Protein AF-A0A0P4W194-F1 (afdb_monomer)

Nearest PDB structures (foldseek):
  5guh-assembly1_A  TM=8.564E-01  e=6.764E-17  Bombyx mori
  7yfx-assembly1_A  TM=9.425E-01  e=1.367E-14  Homo sapiens
  9ij3-assembly1_A  TM=7.392E-01  e=1.116E-15  Mus musculus
  6kr6-assembly1_A  TM=6.835E-01  e=3.507E-12  Drosophila melanogaster
  2ffl-assembly2_B  TM=8.057E-01  e=1.415E-05  Giardia duodenalis

Secondary structure (DSSP, 8-state):
--------EEEEEHHHHHHHHHHH-GGGHHHHHHHHHTT-EEEETTT--EEE--EEEEEEETT-EEEETTEEEEHHHHHHHHH----S-TTSEEEEEPPPHHHHHTT--S-EEE-GGGEEEES--HHHHT-HHHHHHHHHHH---HHHHHHHHHHHHHHHHT-HHHHHHHHHTT----SSPPP----PPPPEEEEETTEEEEE-SSSS--HHHH----

Organism: Scylla olivacea (NCBI:txid85551)

Foldseek 3Di:
DDFDDDKFWDPDFLVNVLVVLCVVPVPCSQVSSCVFQQQFWKAFQQPRDIFHFHHWALVDWQQDWDDDPNDIDGNQVVCCVPRVDHDDDRNGIWTKGDDDPVRVVVVDDDIDTHGRRRITTIDQGPVCVVDPVSVVVVCVVPDDDPVSRVVVVLVVLVVCVVDPVNVVVQVVVVHDDDSDDDDDDDDQDAWDWDDDDPDIDTGRCPVVDCVVVVPDDD

Radius of gyration: 26.26 Å; Cα contacts (8 Å, |Δi|>4): 241; chains: 1; bounding box: 69×46×62 Å

InterPro domains:
  IPR003100 PAZ domain [PF02170] (18-144)
  IPR003100 PAZ domain [PS50821] (13-123)
  IPR003100 PAZ domain [SM00949] (12-147)
  IPR012337 Ribonuclease H-like superfamily [SSF53098] (142-215)
  IPR036085 PAZ domain superfamily [SSF101690] (2-163)

Solvent-accessible surface area (backbone atoms only — not comparable to full-atom values): 13308 Å² total; per-residue (Å²): 140,87,78,95,79,88,83,54,70,44,90,55,26,44,37,58,50,49,53,52,42,37,72,76,33,68,92,46,34,68,64,56,46,49,71,66,46,40,73,35,46,28,32,29,75,91,78,69,50,72,46,51,27,67,43,70,40,77,90,43,35,36,75,42,70,47,84,50,98,93,43,76,41,34,50,53,57,48,39,35,72,79,66,71,43,86,79,88,65,55,79,47,45,27,35,31,26,67,67,49,75,70,40,43,74,71,67,52,76,69,76,44,76,42,56,30,73,53,22,23,40,44,54,84,48,72,72,49,65,70,32,64,66,60,46,48,56,51,42,68,77,65,63,68,52,71,67,57,46,51,52,52,52,50,51,50,50,53,53,49,69,70,32,65,70,53,47,54,52,32,53,74,70,75,47,80,84,75,92,64,81,88,83,76,94,80,82,85,76,80,55,50,77,49,74,56,96,94,46,72,50,77,43,63,68,83,82,78,71,60,65,75,81,63,67,68,80,134

Structure (mmCIF, N/CA/C/O backbone):
data_AF-A0A0P4W194-F1
#
_entry.id   AF-A0A0P4W194-F1
#
loop_
_atom_site.group_PDB
_atom_site.id
_atom_site.type_symbol
_atom_site.label_atom_id
_atom_site.label_alt_id
_atom_site.label_comp_id
_atom_site.label_asym_id
_atom_site.label_entity_id
_atom_site.label_seq_id
_atom_site.pdbx_PDB_ins_code
_atom_site.Cartn_x
_atom_site.Cartn_y
_atom_site.Cartn_z
_atom_site.occupancy
_atom_site.B_iso_or_equiv
_atom_site.auth_seq_id
_atom_site.auth_comp_id
_atom_site.auth_asym_id
_atom_site.auth_atom_id
_atom_site.pdbx_PDB_model_num
ATOM 1 N N . MET A 1 1 ? -3.902 -8.038 -21.286 1.00 59.91 1 MET A N 1
ATOM 2 C CA . MET A 1 1 ? -2.438 -8.073 -21.094 1.00 59.91 1 MET A CA 1
ATOM 3 C C . MET A 1 1 ? -2.173 -8.278 -19.614 1.00 59.91 1 MET A C 1
ATOM 5 O O . MET A 1 1 ? -2.653 -7.485 -18.815 1.00 59.91 1 MET A O 1
ATOM 9 N N . THR A 1 2 ? -1.524 -9.380 -19.254 1.00 80.94 2 THR A N 1
ATOM 10 C CA . THR A 1 2 ? -1.144 -9.715 -17.875 1.00 80.94 2 THR A CA 1
ATOM 11 C C . THR A 1 2 ? 0.335 -9.424 -17.682 1.00 80.94 2 THR A C 1
ATOM 13 O O . THR A 1 2 ? 1.119 -9.682 -18.591 1.00 80.94 2 THR A O 1
ATOM 16 N N . ASP A 1 3 ? 0.709 -8.914 -16.514 1.00 85.06 3 ASP A N 1
ATOM 17 C CA . ASP A 1 3 ? 2.099 -8.614 -16.180 1.00 85.06 3 ASP A CA 1
ATOM 18 C C . ASP A 1 3 ? 2.374 -8.937 -14.707 1.00 85.06 3 ASP A C 1
ATOM 20 O O . ASP A 1 3 ? 1.450 -8.998 -13.887 1.00 85.06 3 ASP A O 1
ATOM 24 N N . VAL A 1 4 ? 3.642 -9.163 -14.375 1.00 86.19 4 VAL A N 1
ATOM 25 C CA . VAL A 1 4 ? 4.073 -9.460 -13.010 1.00 86.19 4 VAL A CA 1
ATOM 26 C C . VAL A 1 4 ? 4.185 -8.157 -12.227 1.00 86.19 4 VAL A C 1
ATOM 28 O O . VAL A 1 4 ? 4.956 -7.266 -12.572 1.00 86.19 4 VAL A O 1
ATOM 31 N N . ILE A 1 5 ? 3.412 -8.047 -11.146 1.00 86.44 5 ILE A N 1
ATOM 32 C CA . ILE A 1 5 ? 3.355 -6.843 -10.313 1.00 86.44 5 ILE A CA 1
ATOM 33 C C . ILE A 1 5 ? 3.698 -7.208 -8.873 1.00 86.44 5 ILE A C 1
ATOM 35 O O . ILE A 1 5 ? 3.120 -8.127 -8.293 1.00 86.44 5 ILE A O 1
ATOM 39 N N . HIS A 1 6 ? 4.583 -6.420 -8.267 1.00 84.69 6 HIS A N 1
ATOM 40 C CA . HIS A 1 6 ? 4.937 -6.534 -6.856 1.00 84.69 6 HIS A CA 1
ATOM 41 C C . HIS A 1 6 ? 4.224 -5.452 -6.039 1.00 84.69 6 HIS A C 1
ATOM 43 O O . HIS A 1 6 ? 4.219 -4.275 -6.403 1.00 84.69 6 HIS A O 1
ATOM 49 N N . LYS A 1 7 ? 3.622 -5.843 -4.912 1.00 82.75 7 LYS A N 1
ATOM 50 C CA . LYS A 1 7 ? 3.062 -4.915 -3.922 1.00 82.75 7 LYS A CA 1
ATOM 51 C C . LYS A 1 7 ? 3.875 -4.998 -2.641 1.00 82.75 7 LYS A C 1
ATOM 53 O O . LYS A 1 7 ? 4.018 -6.073 -2.071 1.00 82.75 7 LYS A O 1
ATOM 58 N N . PHE A 1 8 ? 4.362 -3.851 -2.179 1.00 83.69 8 PHE A N 1
ATOM 59 C CA . PHE A 1 8 ? 5.152 -3.762 -0.957 1.00 83.69 8 PHE A CA 1
ATOM 60 C C . PHE A 1 8 ? 4.280 -3.372 0.229 1.00 83.69 8 PHE A C 1
ATOM 62 O O . PHE A 1 8 ? 3.514 -2.404 0.168 1.00 83.69 8 PHE A O 1
ATOM 69 N N . LEU A 1 9 ? 4.445 -4.110 1.318 1.00 85.00 9 LEU A N 1
ATOM 70 C CA . LEU A 1 9 ? 3.827 -3.844 2.607 1.00 85.00 9 LEU A CA 1
ATOM 71 C C . LEU A 1 9 ? 4.937 -3.611 3.620 1.00 85.00 9 LEU A C 1
ATOM 73 O O . LEU A 1 9 ? 5.926 -4.343 3.635 1.00 85.00 9 LEU A O 1
ATOM 77 N N . ARG A 1 10 ? 4.780 -2.592 4.461 1.00 85.50 10 ARG A N 1
ATOM 78 C CA . ARG A 1 10 ? 5.678 -2.387 5.595 1.00 85.50 10 ARG A CA 1
ATOM 79 C C . ARG A 1 10 ? 5.194 -3.245 6.755 1.00 85.50 10 ARG A C 1
ATOM 81 O O . ARG A 1 10 ? 3.991 -3.398 6.953 1.00 85.50 10 ARG A O 1
ATOM 88 N N . LEU A 1 11 ? 6.137 -3.802 7.509 1.00 84.44 11 LEU A N 1
ATOM 89 C CA . LEU A 1 11 ? 5.822 -4.556 8.725 1.00 84.44 11 LEU A CA 1
ATOM 90 C C . LEU A 1 11 ? 5.306 -3.627 9.832 1.00 84.44 11 LEU A C 1
ATOM 92 O O . LEU A 1 11 ? 4.459 -4.024 10.632 1.00 84.44 11 LEU A O 1
ATOM 96 N N . ASP A 1 12 ? 5.770 -2.378 9.823 1.00 88.00 12 ASP A N 1
ATOM 97 C CA . ASP A 1 12 ? 5.359 -1.358 10.775 1.00 88.00 12 ASP A CA 1
ATOM 98 C C . ASP A 1 12 ? 3.914 -0.905 10.535 1.00 88.00 12 ASP A C 1
ATOM 100 O O . ASP A 1 12 ? 3.490 -0.564 9.423 1.00 88.00 12 ASP A O 1
ATOM 104 N N . THR A 1 13 ? 3.170 -0.839 11.634 1.00 94.19 13 THR A N 1
ATOM 105 C CA . THR A 1 13 ? 1.853 -0.202 11.678 1.00 94.19 13 THR A CA 1
ATOM 106 C C . THR A 1 13 ? 1.979 1.321 11.616 1.00 94.19 13 THR A C 1
ATOM 108 O O . THR A 1 13 ? 3.021 1.904 11.939 1.00 94.19 13 THR A O 1
ATOM 111 N N . VAL A 1 14 ? 0.893 2.003 11.262 1.00 95.00 14 VAL A N 1
ATOM 112 C CA . VAL A 1 14 ? 0.837 3.466 11.356 1.00 95.00 14 VAL A CA 1
ATOM 113 C C . VAL A 1 14 ? 0.970 3.906 12.817 1.00 95.00 14 VAL A C 1
ATOM 115 O O . VAL A 1 14 ? 1.610 4.914 13.092 1.00 95.00 14 VAL A O 1
ATOM 118 N N . TYR A 1 15 ? 0.473 3.117 13.772 1.00 95.50 15 TYR A N 1
ATOM 119 C CA . TYR A 1 15 ? 0.670 3.382 15.199 1.00 95.50 15 TYR A CA 1
ATOM 120 C C . TYR A 1 15 ? 2.150 3.408 15.610 1.00 95.50 15 TYR A C 1
ATOM 122 O O . TYR A 1 15 ? 2.611 4.359 16.240 1.00 95.50 15 TYR A O 1
ATOM 130 N N . THR A 1 16 ? 2.928 2.398 15.213 1.00 94.06 16 THR A N 1
ATOM 131 C CA . THR A 1 16 ? 4.375 2.352 15.495 1.00 94.06 16 THR A CA 1
ATOM 132 C C . THR A 1 16 ? 5.120 3.515 14.841 1.00 94.06 16 THR A C 1
ATOM 134 O O . THR A 1 16 ? 6.031 4.077 15.448 1.00 94.06 16 THR A O 1
ATOM 137 N N . LEU A 1 17 ? 4.687 3.935 13.647 1.00 92.62 17 LEU A N 1
ATOM 138 C CA . LEU A 1 17 ? 5.201 5.135 12.989 1.00 92.62 17 LEU A CA 1
ATOM 139 C C . LEU A 1 17 ? 4.912 6.402 13.812 1.00 92.62 17 LEU A C 1
ATOM 141 O O . LEU A 1 17 ? 5.828 7.186 14.056 1.00 92.62 17 LEU A O 1
ATOM 145 N N . LEU A 1 18 ? 3.674 6.583 14.283 1.00 94.00 18 LEU A N 1
ATOM 146 C CA . LEU A 1 18 ? 3.292 7.724 15.121 1.00 94.00 18 LEU A CA 1
ATOM 147 C C . LEU A 1 18 ? 4.095 7.768 16.426 1.00 94.00 18 LEU A C 1
ATOM 149 O O . LEU A 1 18 ? 4.584 8.831 16.804 1.00 94.00 18 LEU A O 1
ATOM 153 N N . ARG A 1 19 ? 4.308 6.620 17.082 1.00 93.94 19 ARG A N 1
ATOM 154 C CA . ARG A 1 19 ? 5.152 6.545 18.288 1.00 93.94 19 ARG A CA 1
ATOM 155 C C . ARG A 1 19 ? 6.594 6.961 18.009 1.00 93.94 19 ARG A C 1
ATOM 157 O O . ARG A 1 19 ? 7.156 7.740 18.771 1.00 93.94 19 ARG A O 1
ATOM 164 N N . ARG A 1 20 ? 7.180 6.498 16.901 1.00 92.62 20 ARG A N 1
ATOM 165 C CA . ARG A 1 20 ? 8.535 6.897 16.488 1.00 92.62 20 ARG A CA 1
ATOM 166 C C . ARG A 1 20 ? 8.630 8.404 16.229 1.00 92.62 20 ARG A C 1
ATOM 168 O O . ARG A 1 20 ? 9.610 9.045 16.613 1.00 92.62 20 ARG A O 1
ATOM 175 N N . LEU A 1 21 ? 7.608 8.982 15.600 1.00 92.50 21 LEU A N 1
ATOM 176 C CA . LEU A 1 21 ? 7.529 10.426 15.383 1.00 92.50 21 LEU A CA 1
ATOM 177 C C . LEU A 1 21 ? 7.399 11.202 16.691 1.00 92.50 21 LEU A C 1
ATOM 179 O O . LEU A 1 21 ? 8.027 12.245 16.833 1.00 92.50 21 LEU A O 1
ATOM 183 N N . HIS A 1 22 ? 6.673 10.668 17.671 1.00 91.81 22 HIS A N 1
ATOM 184 C CA . HIS A 1 22 ? 6.576 11.282 18.991 1.00 91.81 22 HIS A CA 1
ATOM 185 C C . HIS A 1 22 ? 7.925 11.321 19.717 1.00 91.81 22 HIS A C 1
ATOM 187 O O . HIS A 1 22 ? 8.271 12.344 20.298 1.00 91.81 22 HIS A O 1
ATOM 193 N N . THR A 1 23 ? 8.724 10.255 19.620 1.00 92.25 23 THR A N 1
ATOM 194 C CA . THR A 1 23 ? 10.074 10.220 20.205 1.00 92.25 23 THR A CA 1
ATOM 195 C C . THR A 1 23 ? 11.044 11.183 19.515 1.00 92.25 23 THR A C 1
ATOM 197 O O . THR A 1 23 ? 11.872 11.797 20.178 1.00 92.25 23 THR A O 1
ATOM 200 N N . THR A 1 24 ? 10.959 11.329 18.190 1.00 91.19 24 THR A N 1
ATOM 201 C CA . THR A 1 24 ? 11.888 12.176 17.412 1.00 91.19 24 THR A CA 1
ATOM 202 C C . THR A 1 24 ? 11.496 13.654 17.374 1.00 91.19 24 THR A C 1
ATOM 204 O O . THR A 1 24 ? 12.371 14.510 17.301 1.00 91.19 24 THR A O 1
ATOM 207 N N . HIS A 1 25 ? 10.200 13.968 17.433 1.00 91.06 25 HIS A N 1
ATOM 208 C CA . HIS A 1 25 ? 9.659 15.327 17.336 1.00 91.06 25 HIS A CA 1
ATOM 209 C C . HIS A 1 25 ? 8.647 15.601 18.466 1.00 91.06 25 HIS A C 1
ATOM 211 O O . HIS A 1 25 ? 7.474 15.867 18.183 1.00 91.06 25 HIS A O 1
ATOM 217 N N . PRO A 1 26 ? 9.060 15.569 19.748 1.00 87.62 26 PRO A N 1
ATOM 218 C CA . PRO A 1 26 ? 8.135 15.639 20.883 1.00 87.62 26 PRO A CA 1
ATOM 219 C C . PRO A 1 26 ? 7.285 16.918 20.891 1.00 87.62 26 PRO A C 1
ATOM 221 O O . PRO A 1 26 ? 6.083 16.855 21.135 1.00 87.62 26 PRO A O 1
ATOM 224 N N . ASN A 1 27 ? 7.876 18.060 20.527 1.00 90.56 27 ASN A N 1
ATOM 225 C CA . ASN A 1 27 ? 7.194 19.359 20.546 1.00 90.56 27 ASN A CA 1
ATOM 226 C C . ASN A 1 27 ? 6.317 19.618 19.308 1.00 90.56 27 ASN A C 1
ATOM 228 O O . ASN A 1 27 ? 5.478 20.508 19.340 1.00 90.56 27 ASN A O 1
ATOM 232 N N . ASN A 1 28 ? 6.489 18.846 18.227 1.00 92.25 28 ASN A N 1
ATOM 233 C CA . ASN A 1 28 ? 5.851 19.084 16.923 1.00 92.25 28 ASN A CA 1
ATOM 234 C C . ASN A 1 28 ? 5.229 17.806 16.331 1.00 92.25 28 ASN A C 1
ATOM 236 O O . ASN A 1 28 ? 5.187 17.638 15.109 1.00 92.25 28 ASN A O 1
ATOM 240 N N . LEU A 1 29 ? 4.733 16.901 17.186 1.00 91.25 29 LEU A N 1
ATOM 241 C CA . LEU A 1 29 ? 4.193 15.605 16.761 1.00 91.25 29 LEU A CA 1
ATOM 242 C C . LEU A 1 29 ? 3.120 15.750 15.679 1.00 91.25 29 LEU A C 1
ATOM 244 O O . LEU A 1 29 ? 3.207 15.074 14.659 1.00 91.25 29 LEU A O 1
ATOM 248 N N . LYS A 1 30 ? 2.118 16.616 15.891 1.00 92.94 30 LYS A N 1
ATOM 249 C CA . LYS A 1 30 ? 0.977 16.741 14.969 1.00 92.94 30 LYS A CA 1
ATOM 250 C C . LYS A 1 30 ? 1.432 17.097 13.557 1.00 92.94 30 LYS A C 1
ATOM 252 O O . LYS A 1 30 ? 1.100 16.392 12.612 1.00 92.94 30 LYS A O 1
ATOM 257 N N . TRP A 1 31 ? 2.279 18.119 13.445 1.00 94.25 31 TRP A N 1
ATOM 258 C CA . TRP A 1 31 ? 2.841 18.555 12.170 1.00 94.25 31 TRP A CA 1
ATOM 259 C C . TRP A 1 31 ? 3.690 17.461 11.503 1.00 94.25 31 TRP A C 1
ATOM 261 O O . TRP A 1 31 ? 3.527 17.190 10.313 1.00 94.25 31 TRP A O 1
ATOM 271 N N . ALA A 1 32 ? 4.568 16.793 12.261 1.00 93.56 32 ALA A N 1
ATOM 272 C CA . ALA A 1 32 ? 5.430 15.741 11.720 1.00 93.56 32 ALA A CA 1
ATOM 273 C C . ALA A 1 32 ? 4.619 14.524 11.240 1.00 93.56 32 ALA A C 1
ATOM 275 O O . ALA A 1 32 ? 4.870 13.991 10.158 1.00 93.56 32 ALA A O 1
ATOM 276 N N . ALA A 1 33 ? 3.617 14.119 12.023 1.00 94.44 33 ALA A N 1
ATOM 277 C CA . ALA A 1 33 ? 2.712 13.026 11.700 1.00 94.44 33 ALA A CA 1
ATOM 278 C C . ALA A 1 33 ? 1.839 13.343 10.487 1.00 94.44 33 ALA A C 1
ATOM 280 O O . ALA A 1 33 ? 1.734 12.509 9.594 1.00 94.44 33 ALA A O 1
ATOM 281 N N . GLU A 1 34 ? 1.263 14.541 10.399 1.00 94.56 34 GLU A N 1
ATOM 282 C CA . GLU A 1 34 ? 0.479 14.945 9.231 1.00 94.56 34 GLU A CA 1
ATOM 283 C C . GLU A 1 34 ? 1.325 14.940 7.959 1.00 94.56 34 GLU A C 1
ATOM 285 O O . GLU A 1 34 ? 0.904 14.373 6.953 1.00 94.56 34 GLU A O 1
ATOM 290 N N . ARG A 1 35 ? 2.554 15.466 8.019 1.00 92.44 35 ARG A N 1
ATOM 291 C CA . ARG A 1 35 ? 3.467 15.495 6.870 1.00 92.44 35 ARG A CA 1
ATOM 292 C C . ARG A 1 35 ? 3.840 14.102 6.354 1.00 92.44 35 ARG A C 1
ATOM 294 O O . ARG A 1 35 ? 4.062 13.946 5.157 1.00 92.44 35 ARG A O 1
ATOM 301 N N . GLU A 1 36 ? 3.956 13.106 7.233 1.00 90.25 36 GLU A N 1
ATOM 302 C CA . GLU A 1 36 ? 4.370 11.752 6.840 1.00 90.25 36 GLU A CA 1
ATOM 303 C C . GLU A 1 36 ? 3.190 10.808 6.554 1.00 90.25 36 GLU A C 1
ATOM 305 O O . GLU A 1 36 ? 3.299 9.935 5.691 1.00 90.25 36 GLU A O 1
ATOM 310 N N . VAL A 1 37 ? 2.067 10.961 7.264 1.00 93.56 37 VAL A N 1
ATOM 311 C CA . VAL A 1 37 ? 0.924 10.034 7.217 1.00 93.56 37 VAL A CA 1
ATOM 312 C C . VAL A 1 37 ? -0.143 10.464 6.212 1.00 93.56 37 VAL A C 1
ATOM 314 O O . VAL A 1 37 ? -0.738 9.606 5.552 1.00 93.56 37 VAL A O 1
ATOM 317 N N . VAL A 1 38 ? -0.395 11.765 6.054 1.00 94.44 38 VAL A N 1
ATOM 318 C CA . VAL A 1 38 ? -1.411 12.250 5.111 1.00 94.44 38 VAL A CA 1
ATOM 319 C C . VAL A 1 38 ? -0.953 11.999 3.672 1.00 94.44 38 VAL A C 1
ATOM 321 O O . VAL A 1 38 ? 0.196 12.219 3.305 1.00 94.44 38 VAL A O 1
ATOM 324 N N . GLY A 1 39 ? -1.860 11.481 2.844 1.00 91.88 39 GLY A N 1
ATOM 325 C CA . GLY A 1 39 ? -1.583 11.035 1.477 1.00 91.88 39 GLY A CA 1
ATOM 326 C C . GLY A 1 39 ? -1.082 9.590 1.382 1.00 91.88 39 GLY A C 1
ATOM 327 O O . GLY A 1 39 ? -1.101 9.009 0.293 1.00 91.88 39 GLY A O 1
ATOM 328 N N . MET A 1 40 ? -0.696 8.966 2.499 1.00 91.81 40 MET A N 1
ATOM 329 C CA . MET A 1 40 ? -0.257 7.573 2.508 1.00 91.81 40 MET A CA 1
ATOM 330 C C . MET A 1 40 ? -1.415 6.625 2.181 1.00 91.81 40 MET A C 1
ATOM 332 O O . MET A 1 40 ? -2.552 6.806 2.622 1.00 91.81 40 MET A O 1
ATOM 336 N N . VAL A 1 41 ? -1.115 5.567 1.426 1.00 92.75 41 VAL A N 1
ATOM 337 C CA . VAL A 1 41 ? -2.020 4.425 1.275 1.00 92.75 41 VAL A CA 1
ATOM 338 C C . VAL A 1 41 ? -1.677 3.396 2.343 1.00 92.75 41 VAL A C 1
ATOM 340 O O . VAL A 1 41 ? -0.544 2.913 2.411 1.00 92.75 41 VAL A O 1
ATOM 343 N N . VAL A 1 42 ? -2.661 3.046 3.161 1.00 94.75 42 VAL A N 1
ATOM 344 C CA . VAL A 1 42 ? -2.533 2.047 4.224 1.00 94.75 42 VAL A CA 1
ATOM 345 C C . VAL A 1 42 ? -3.389 0.836 3.896 1.00 94.75 42 VAL A C 1
ATOM 347 O O . VAL A 1 42 ? -4.430 0.965 3.255 1.00 94.75 42 VAL A O 1
ATOM 350 N N . MET A 1 43 ? -2.962 -0.341 4.335 1.00 94.50 43 MET A N 1
ATOM 351 C CA . MET A 1 43 ? -3.736 -1.572 4.259 1.00 94.50 43 MET A CA 1
ATOM 352 C C . MET A 1 43 ? -4.171 -1.977 5.662 1.00 94.50 43 MET A C 1
ATOM 354 O O . MET A 1 43 ? -3.383 -1.957 6.603 1.00 94.50 43 MET A O 1
ATOM 358 N N . THR A 1 44 ? -5.429 -2.362 5.802 1.00 94.19 44 THR A N 1
ATOM 359 C CA . THR A 1 44 ? -5.972 -2.883 7.059 1.00 94.19 44 THR A CA 1
ATOM 360 C C . THR A 1 44 ? -5.706 -4.381 7.162 1.00 94.19 44 THR A C 1
ATOM 362 O O . THR A 1 44 ? -5.981 -5.130 6.227 1.00 94.19 44 THR A O 1
ATOM 365 N N . ARG A 1 45 ? -5.143 -4.842 8.285 1.00 91.50 45 ARG A N 1
ATOM 366 C CA . ARG A 1 45 ? -4.698 -6.246 8.418 1.00 91.50 45 ARG A CA 1
ATOM 367 C C . ARG A 1 45 ? -5.849 -7.253 8.480 1.00 91.50 45 ARG A C 1
ATOM 369 O O . ARG A 1 45 ? -5.685 -8.379 8.032 1.00 91.50 45 ARG A O 1
ATOM 376 N N . TYR A 1 46 ? -7.001 -6.840 9.001 1.00 91.44 46 TYR A N 1
ATOM 377 C CA . TYR A 1 46 ? -8.144 -7.717 9.274 1.00 91.44 46 TYR A CA 1
ATOM 378 C C . TYR A 1 46 ? -8.980 -8.075 8.034 1.00 91.44 46 TYR A C 1
ATOM 380 O O . TYR A 1 46 ? -9.611 -9.123 8.011 1.00 91.44 46 TYR A O 1
ATOM 388 N N . ASN A 1 47 ? -8.992 -7.238 6.989 1.00 91.81 47 ASN A N 1
ATOM 389 C CA . ASN A 1 47 ? -9.734 -7.521 5.749 1.00 91.81 47 ASN A CA 1
ATOM 390 C C . ASN A 1 47 ? -8.958 -7.186 4.462 1.00 91.81 47 ASN A C 1
ATOM 392 O O . ASN A 1 47 ? -9.526 -7.243 3.372 1.00 91.81 47 ASN A O 1
ATOM 396 N N . GLN A 1 48 ? -7.680 -6.805 4.586 1.00 90.88 48 GLN A N 1
ATOM 397 C CA . GLN A 1 48 ? -6.765 -6.501 3.480 1.00 90.88 48 GLN A CA 1
ATOM 398 C C . GLN A 1 48 ? -7.257 -5.379 2.547 1.00 90.88 48 GLN A C 1
ATOM 400 O O . GLN A 1 48 ? -6.785 -5.241 1.416 1.00 90.88 48 GLN A O 1
ATOM 405 N N . ARG A 1 49 ? -8.184 -4.526 3.009 1.00 90.81 49 ARG A N 1
ATOM 406 C CA . ARG A 1 49 ? -8.632 -3.352 2.251 1.00 90.81 49 ARG A CA 1
ATOM 407 C C . ARG A 1 49 ? -7.645 -2.207 2.407 1.00 90.81 49 ARG A C 1
ATOM 409 O O . ARG A 1 49 ? -7.102 -1.973 3.490 1.00 90.81 49 ARG A O 1
ATOM 416 N N . THR A 1 50 ? -7.446 -1.477 1.315 1.00 92.00 50 THR A N 1
ATOM 417 C CA . THR A 1 50 ? -6.542 -0.328 1.256 1.00 92.00 50 THR A CA 1
ATOM 418 C C . THR A 1 50 ? -7.300 0.990 1.278 1.00 92.00 50 THR A C 1
ATOM 420 O O . THR A 1 50 ? -8.275 1.145 0.540 1.00 92.00 50 THR A O 1
ATOM 423 N N . TYR A 1 51 ? -6.793 1.960 2.030 1.00 92.62 51 TYR A N 1
ATOM 424 C CA . TYR A 1 51 ? -7.386 3.284 2.193 1.00 92.62 51 TYR A CA 1
ATOM 425 C C . TYR A 1 51 ? -6.325 4.366 2.008 1.00 92.62 51 TYR A C 1
ATOM 427 O O . TYR A 1 51 ? -5.178 4.191 2.411 1.00 92.62 51 TYR A O 1
ATOM 435 N N . THR A 1 52 ? -6.698 5.491 1.396 1.00 93.62 52 THR A N 1
ATOM 436 C CA . THR A 1 52 ? -5.837 6.684 1.356 1.00 93.62 52 THR A CA 1
ATOM 437 C C . THR A 1 52 ? -6.154 7.547 2.564 1.00 93.62 52 THR A C 1
ATOM 439 O O . THR A 1 52 ? -7.316 7.920 2.762 1.00 93.62 52 THR A O 1
ATOM 442 N N . ILE A 1 53 ? -5.143 7.864 3.363 1.00 95.81 53 ILE A N 1
ATOM 443 C CA . ILE A 1 53 ? -5.309 8.726 4.528 1.00 95.81 53 ILE A CA 1
ATOM 444 C C . ILE A 1 53 ? -5.343 10.178 4.072 1.00 95.81 53 ILE A C 1
ATOM 446 O O . ILE A 1 53 ? -4.484 10.615 3.311 1.00 95.81 53 ILE A O 1
ATOM 450 N N . HIS A 1 54 ? -6.363 10.909 4.506 1.00 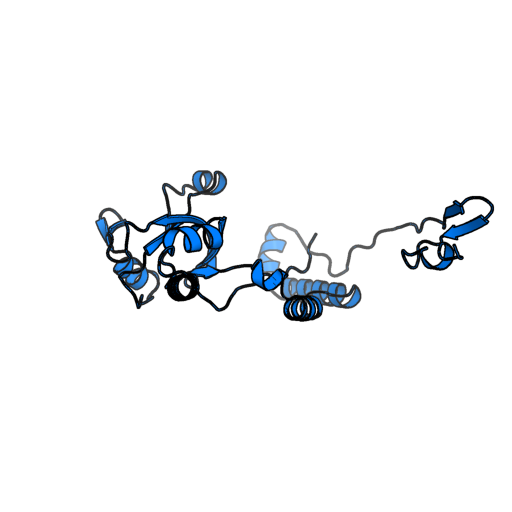95.50 54 HIS A N 1
ATOM 451 C CA . HIS A 1 54 ? -6.544 12.322 4.176 1.00 95.50 54 HIS A CA 1
ATOM 452 C C . HIS A 1 54 ? -6.248 13.225 5.369 1.00 95.50 54 HIS A C 1
ATOM 454 O O . HIS A 1 54 ? -5.884 14.376 5.170 1.00 95.50 54 HIS A O 1
ATOM 460 N N . GLU A 1 55 ? -6.418 12.716 6.587 1.00 96.06 55 GLU A N 1
ATOM 461 C CA . GLU A 1 55 ? -6.259 13.485 7.817 1.00 96.06 55 GLU A CA 1
ATOM 462 C C . GLU A 1 55 ? -6.055 12.531 9.000 1.00 96.06 55 GLU A C 1
ATOM 464 O O . GLU A 1 55 ? -6.424 11.352 8.930 1.00 96.06 55 GLU A O 1
ATOM 469 N N . ILE A 1 56 ? -5.471 13.040 10.081 1.00 96.75 56 ILE A N 1
ATOM 470 C CA . ILE A 1 56 ? -5.405 12.358 11.374 1.00 96.75 56 ILE A CA 1
ATOM 471 C C . ILE A 1 56 ? -6.373 13.089 12.305 1.00 96.75 56 ILE A C 1
ATOM 473 O O . ILE A 1 56 ? -6.184 14.265 12.597 1.00 96.75 56 ILE A O 1
ATOM 477 N N . ALA A 1 57 ? -7.419 12.400 12.752 1.00 96.06 57 ALA A N 1
ATOM 478 C CA . ALA A 1 57 ? -8.405 12.940 13.678 1.00 96.06 57 ALA A CA 1
ATOM 479 C C . ALA A 1 57 ? -7.850 12.859 15.107 1.00 96.06 57 ALA A C 1
ATOM 481 O O . ALA A 1 57 ? -7.994 11.842 15.787 1.00 96.06 57 ALA A O 1
ATOM 482 N N . TRP A 1 58 ? -7.148 13.914 15.526 1.00 94.75 58 TRP A N 1
ATOM 483 C CA . TRP A 1 58 ? -6.520 14.028 16.850 1.00 94.75 58 TRP A CA 1
ATOM 484 C C . TRP A 1 58 ? -7.516 14.248 17.993 1.00 94.75 58 TRP A C 1
ATOM 486 O O . TRP A 1 58 ? -7.174 14.055 19.156 1.00 94.75 58 TRP A O 1
ATOM 496 N N . ASP A 1 59 ? -8.711 14.716 17.659 1.00 94.44 59 ASP A N 1
ATOM 497 C CA . ASP A 1 59 ? -9.843 14.967 18.547 1.00 94.44 59 ASP A CA 1
ATOM 498 C C . ASP A 1 59 ? -10.639 13.693 18.868 1.00 94.44 59 ASP A C 1
ATOM 500 O O . ASP A 1 59 ? -11.374 13.646 19.855 1.00 94.44 59 ASP A O 1
ATOM 504 N N . LEU A 1 60 ? -10.468 12.643 18.061 1.00 94.25 60 LEU A N 1
ATOM 505 C CA . LEU A 1 60 ? -11.121 11.354 18.234 1.00 94.25 60 LEU A CA 1
ATOM 506 C C . LEU A 1 60 ? -10.134 10.297 18.725 1.00 94.25 60 LEU A C 1
ATOM 508 O O . LEU A 1 60 ? -8.968 10.267 18.340 1.00 94.25 60 LEU A O 1
ATOM 512 N N . THR A 1 61 ? -10.638 9.374 19.536 1.00 95.06 61 THR A N 1
ATOM 513 C CA . THR A 1 61 ? -9.890 8.210 20.027 1.00 95.06 61 THR A CA 1
ATOM 514 C C . THR A 1 61 ? -10.658 6.927 19.732 1.00 95.06 61 THR A C 1
ATOM 516 O O . THR A 1 61 ? -11.821 6.963 19.315 1.00 95.06 61 THR A O 1
ATOM 519 N N . CY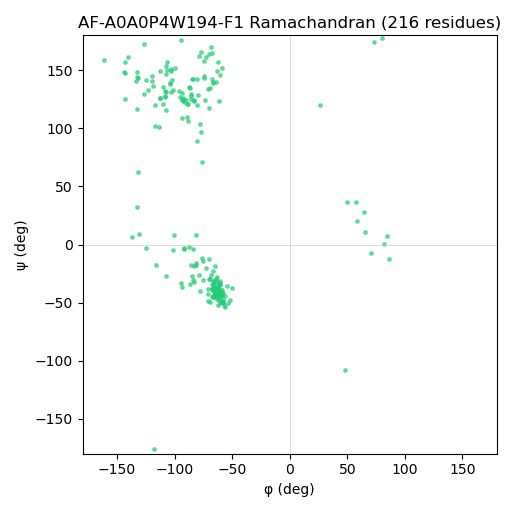S A 1 62 ? -10.044 5.770 19.983 1.00 93.81 62 CYS A N 1
ATOM 520 C CA . CYS A 1 62 ? -10.705 4.478 19.782 1.00 93.81 62 CYS A CA 1
ATOM 521 C C . CYS A 1 62 ? -11.912 4.271 20.721 1.00 93.81 62 CYS A C 1
ATOM 523 O O . CYS A 1 62 ? -12.785 3.454 20.433 1.00 93.81 62 CYS A O 1
ATOM 525 N N . LEU A 1 63 ? -11.994 5.041 21.811 1.00 94.50 63 LEU A N 1
ATOM 526 C CA . LEU A 1 63 ? -13.138 5.076 22.731 1.00 94.50 63 LEU A CA 1
ATOM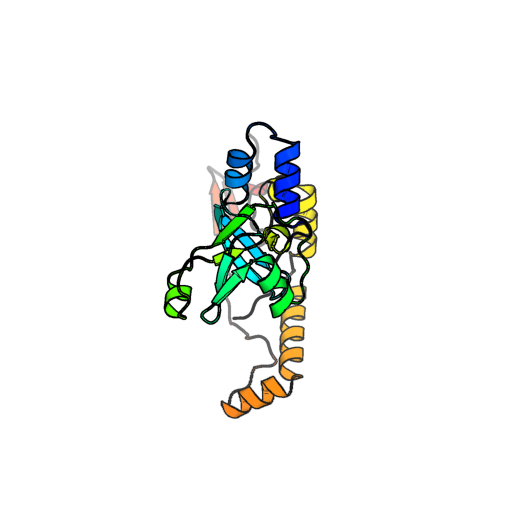 527 C C . LEU A 1 63 ? -14.347 5.836 22.158 1.00 94.50 63 LEU A C 1
ATOM 529 O O . LEU A 1 63 ? -15.453 5.733 22.692 1.00 94.50 63 LEU A O 1
ATOM 533 N N . GLY A 1 64 ? -14.148 6.604 21.083 1.00 92.94 64 GLY A N 1
ATOM 534 C CA . GLY A 1 64 ? -15.216 7.308 20.382 1.00 92.94 64 GLY A CA 1
ATOM 535 C C . GLY A 1 64 ? -16.286 6.351 19.852 1.00 92.94 64 GLY A C 1
ATOM 536 O O . GLY A 1 64 ? -16.011 5.185 19.558 1.00 92.94 64 GLY A O 1
ATOM 537 N N . LYS A 1 65 ? -17.517 6.856 19.726 1.00 93.88 65 LYS A N 1
ATOM 538 C CA . LYS A 1 65 ? -18.671 6.101 19.221 1.00 93.88 65 LYS A CA 1
ATOM 539 C C . LYS A 1 65 ? -19.054 6.540 17.815 1.00 93.88 65 LYS A C 1
ATOM 541 O O . LYS A 1 65 ? -18.871 7.700 17.449 1.00 93.88 65 LYS A O 1
ATOM 546 N N . PHE A 1 66 ? -19.608 5.614 17.044 1.00 91.62 66 PHE A N 1
ATOM 547 C CA . PHE A 1 66 ? -20.191 5.891 15.738 1.00 91.62 66 PHE A CA 1
ATOM 548 C C . PHE A 1 66 ? -21.475 5.082 15.530 1.00 91.62 66 PHE A C 1
ATOM 550 O O . PHE A 1 66 ? -21.743 4.102 16.230 1.00 91.62 66 PHE A O 1
ATOM 557 N N . SER A 1 67 ? -22.288 5.518 14.565 1.00 90.12 67 SER A N 1
ATOM 558 C CA . SER A 1 67 ? -23.541 4.842 14.224 1.00 90.12 67 SER A CA 1
ATOM 559 C C . SER A 1 67 ? -23.268 3.539 13.470 1.00 90.12 67 SER A C 1
ATOM 561 O O . SER A 1 67 ? -22.614 3.546 12.426 1.00 90.12 67 SER A O 1
ATOM 563 N N . TYR A 1 68 ? -23.788 2.428 13.983 1.00 88.56 68 TYR A N 1
ATOM 564 C CA . TYR A 1 68 ? -23.648 1.094 13.408 1.00 88.56 68 TYR A CA 1
ATOM 565 C C . TYR A 1 68 ? -24.946 0.301 13.606 1.00 88.56 68 TYR A C 1
ATOM 567 O O . TYR A 1 68 ? -25.440 0.185 14.724 1.00 88.56 68 TYR A O 1
ATOM 575 N N . GLN A 1 69 ? -25.512 -0.229 12.513 1.00 87.81 69 GLN A N 1
ATOM 576 C CA . GLN A 1 69 ? -26.752 -1.031 12.508 1.00 87.81 69 GLN A CA 1
ATOM 577 C C . GLN A 1 69 ? -27.935 -0.397 13.275 1.00 87.81 69 GLN A C 1
ATOM 579 O O . GLN A 1 69 ? -28.711 -1.089 13.924 1.00 87.81 69 GLN A O 1
ATOM 584 N N . GLY A 1 70 ? -28.079 0.932 13.213 1.00 85.69 70 GLY A N 1
ATOM 585 C CA . GLY A 1 70 ? -29.157 1.657 13.902 1.00 85.69 70 GLY A CA 1
ATOM 586 C C . GLY A 1 70 ? -28.903 1.939 15.389 1.00 85.69 70 GLY A C 1
ATOM 587 O O . GLY A 1 70 ? -29.737 2.576 16.024 1.00 85.69 70 GLY A O 1
ATOM 588 N N . GLY A 1 71 ? -27.754 1.523 15.932 1.00 91.81 71 GLY A N 1
ATOM 589 C CA . GLY A 1 71 ? -27.288 1.852 17.281 1.00 91.81 71 GLY A CA 1
ATOM 590 C C . GLY A 1 71 ? -25.973 2.638 17.284 1.00 91.81 71 GLY A C 1
ATOM 591 O O . GLY A 1 71 ? -25.442 3.001 16.237 1.00 91.81 71 GLY A O 1
ATOM 592 N N . GLN A 1 72 ? -25.435 2.901 18.476 1.00 94.44 72 GLN A N 1
ATOM 593 C CA . GLN A 1 72 ? -24.106 3.491 18.677 1.00 94.44 72 GLN A CA 1
ATOM 594 C C . GLN A 1 72 ? -23.158 2.420 19.218 1.00 94.44 72 GLN A C 1
ATOM 596 O O . GLN A 1 72 ? -23.492 1.740 20.187 1.00 94.44 72 GLN A O 1
ATOM 601 N N . ILE A 1 73 ? -21.971 2.299 18.629 1.00 95.69 73 ILE A N 1
ATOM 602 C CA . ILE A 1 73 ? -20.924 1.369 19.068 1.00 95.69 73 ILE A CA 1
ATOM 603 C C . ILE A 1 73 ? -19.585 2.102 19.151 1.00 95.69 73 ILE A C 1
ATOM 605 O O . ILE A 1 73 ? -19.358 3.051 18.398 1.00 95.69 73 ILE A O 1
ATOM 609 N N . THR A 1 74 ? -18.705 1.699 20.070 1.00 95.81 74 THR A N 1
ATOM 610 C CA . THR A 1 74 ? -17.334 2.229 20.099 1.00 95.81 74 THR A CA 1
ATOM 611 C C . THR A 1 74 ? -16.497 1.620 18.973 1.00 95.81 74 THR A C 1
ATOM 613 O O . THR A 1 74 ? -16.811 0.534 18.474 1.00 95.81 74 THR A O 1
ATOM 616 N N . TYR A 1 75 ? -15.409 2.281 18.569 1.00 95.31 75 TYR A N 1
ATOM 617 C CA . TYR A 1 75 ? -14.490 1.667 17.605 1.00 95.31 75 TYR A CA 1
ATOM 618 C C . TYR A 1 75 ? -13.901 0.358 18.148 1.00 95.31 75 TYR A C 1
ATOM 620 O O . TYR A 1 75 ? -13.844 -0.621 17.407 1.00 95.31 75 TYR A O 1
ATOM 628 N N . LEU A 1 76 ? -13.526 0.311 19.432 1.00 95.44 76 LEU A N 1
ATOM 629 C CA . LEU A 1 76 ? -13.012 -0.903 20.082 1.00 95.44 76 LEU A CA 1
ATOM 630 C C . LEU A 1 76 ? -13.985 -2.081 19.964 1.00 95.44 76 LEU A C 1
ATOM 632 O O . LEU A 1 76 ? -13.610 -3.139 19.458 1.00 95.44 76 LEU A O 1
ATOM 636 N N . ASP A 1 77 ? -15.239 -1.876 20.374 1.00 95.44 77 ASP A N 1
ATOM 637 C CA . ASP A 1 77 ? -16.249 -2.936 20.389 1.00 95.44 77 ASP A CA 1
ATOM 638 C C . ASP A 1 77 ? -16.576 -3.411 18.975 1.00 95.44 77 ASP A C 1
ATOM 640 O O . ASP A 1 77 ? -16.747 -4.606 18.743 1.00 95.44 77 ASP A O 1
ATOM 644 N N . TYR A 1 78 ? -16.624 -2.490 18.008 1.00 95.50 78 TYR A N 1
ATOM 645 C CA . TYR A 1 78 ? -16.837 -2.834 16.606 1.00 95.50 78 TYR A CA 1
ATOM 646 C C . TYR A 1 78 ? -15.732 -3.753 16.074 1.00 95.50 78 TYR A C 1
ATOM 648 O O . TYR A 1 78 ? -16.031 -4.801 15.502 1.00 95.50 78 TYR A O 1
ATOM 656 N N . TYR A 1 79 ? -14.457 -3.398 16.276 1.00 95.44 79 TYR A N 1
ATOM 657 C CA . TYR A 1 79 ? -13.346 -4.214 15.776 1.00 95.44 79 TYR A CA 1
ATOM 658 C C . TYR A 1 79 ? -13.240 -5.565 16.491 1.00 95.44 79 TYR A C 1
ATOM 660 O O . TYR A 1 79 ? -12.936 -6.572 15.844 1.00 95.44 79 TYR A O 1
ATOM 668 N N . GLN A 1 80 ? -13.557 -5.615 17.785 1.00 95.31 80 GLN A N 1
ATOM 669 C CA . GLN A 1 80 ? -13.625 -6.867 18.531 1.00 95.31 80 GLN A CA 1
ATOM 670 C C . GLN A 1 80 ? -14.784 -7.752 18.042 1.00 95.31 80 GLN A C 1
ATOM 672 O O . GLN A 1 80 ? -14.593 -8.947 17.841 1.00 95.31 80 GLN A O 1
ATOM 677 N N . LYS A 1 81 ? -15.974 -7.186 17.816 1.00 94.44 81 LYS A N 1
ATOM 678 C CA . LYS A 1 81 ? -17.169 -7.938 17.404 1.00 94.44 81 LYS A CA 1
ATOM 679 C C . LYS A 1 81 ? -17.079 -8.451 15.965 1.00 94.44 81 LYS A C 1
ATOM 681 O O . LYS A 1 81 ? -17.337 -9.625 15.724 1.00 94.44 81 LYS A O 1
ATOM 686 N N . GLU A 1 82 ? -16.716 -7.587 15.020 1.00 94.31 82 GLU A N 1
ATOM 687 C CA . GLU A 1 82 ? -16.761 -7.912 13.586 1.00 94.31 82 GLU A CA 1
ATOM 688 C C . GLU A 1 82 ? -15.530 -8.678 13.106 1.00 94.31 82 GLU A C 1
ATOM 690 O O . GLU A 1 82 ? -15.622 -9.484 12.182 1.00 94.31 82 GLU A O 1
ATOM 695 N N . TYR A 1 83 ? -14.369 -8.419 13.713 1.00 94.81 83 TYR A N 1
ATOM 696 C CA . TYR A 1 83 ? -13.094 -8.956 13.237 1.00 94.81 83 TYR A CA 1
ATOM 697 C C . TYR A 1 83 ? -12.313 -9.731 14.300 1.00 94.81 83 TYR A C 1
ATOM 699 O O . TYR A 1 83 ? -11.262 -10.274 13.970 1.00 94.81 83 TYR A O 1
ATOM 707 N N . GLN A 1 84 ? -12.798 -9.801 15.548 1.00 95.69 84 GLN A N 1
ATOM 708 C CA . GLN A 1 84 ? -12.112 -10.472 16.663 1.00 95.69 84 GLN A CA 1
ATOM 709 C C . GLN A 1 84 ? -10.709 -9.901 16.920 1.00 95.69 84 GLN A C 1
ATOM 711 O O . GLN A 1 84 ? -9.768 -10.625 17.242 1.00 95.69 84 GLN A O 1
ATOM 716 N N . VAL A 1 85 ? -10.564 -8.581 16.760 1.00 94.38 85 VAL A N 1
ATOM 717 C CA . VAL A 1 85 ? -9.288 -7.879 16.923 1.00 94.38 85 VAL A CA 1
ATOM 718 C C . VAL A 1 85 ? -9.298 -7.015 18.177 1.00 94.38 85 VAL A C 1
ATOM 720 O O . VAL A 1 85 ? -10.067 -6.060 18.275 1.00 94.38 85 VAL A O 1
ATOM 723 N N . THR A 1 86 ? -8.363 -7.292 19.084 1.00 93.75 86 THR A N 1
ATOM 724 C CA . THR A 1 86 ? -8.108 -6.465 20.267 1.00 93.75 86 THR A CA 1
ATOM 725 C C . THR A 1 86 ? -7.151 -5.322 19.938 1.00 93.75 86 THR A C 1
ATOM 727 O O . THR A 1 86 ? -6.061 -5.540 19.410 1.00 93.75 86 THR A O 1
ATOM 730 N N . VAL A 1 87 ? -7.550 -4.099 20.280 1.00 94.69 87 VAL A N 1
ATOM 731 C CA . VAL A 1 87 ? -6.722 -2.890 20.170 1.00 94.69 87 VAL A CA 1
ATOM 732 C C . VAL A 1 87 ? -6.032 -2.657 21.509 1.00 94.69 87 VAL A C 1
ATOM 734 O O . VAL A 1 87 ? -6.684 -2.691 22.551 1.00 94.69 87 VAL A O 1
ATOM 737 N N . ARG A 1 88 ? -4.715 -2.440 21.491 1.00 94.81 88 ARG A N 1
ATOM 738 C CA . ARG A 1 88 ? -3.902 -2.363 22.715 1.00 94.81 88 ARG A CA 1
ATOM 739 C C . ARG A 1 88 ? -3.858 -0.970 23.319 1.00 94.81 88 ARG A C 1
ATOM 741 O O . ARG A 1 88 ? -3.798 -0.853 24.536 1.00 94.81 88 ARG A O 1
ATOM 748 N N . ASP A 1 89 ? -3.883 0.066 22.484 1.00 94.56 89 ASP A N 1
ATOM 749 C CA . ASP A 1 89 ? -3.896 1.460 22.934 1.00 94.56 89 ASP A CA 1
ATOM 750 C C . ASP A 1 89 ? -5.232 2.137 22.579 1.00 94.56 89 ASP A C 1
ATOM 752 O O . ASP A 1 89 ? -5.432 2.537 21.430 1.00 94.56 89 ASP A O 1
ATOM 756 N N . PRO A 1 90 ? -6.161 2.288 23.538 1.00 94.38 90 PRO A N 1
ATOM 757 C CA . PRO A 1 90 ? -7.438 2.966 23.315 1.00 94.38 90 PRO A CA 1
ATOM 758 C C . PRO A 1 90 ? -7.327 4.470 23.028 1.00 94.38 90 PRO A C 1
ATOM 760 O O . PRO A 1 90 ? -8.248 5.050 22.447 1.00 94.38 90 PRO A O 1
ATOM 763 N N . HIS A 1 91 ? -6.232 5.111 23.448 1.00 94.88 91 HIS A N 1
ATOM 764 C CA . HIS A 1 91 ? -6.065 6.566 23.404 1.00 94.88 91 HIS A CA 1
ATOM 765 C C . HIS A 1 91 ? -5.400 7.059 22.119 1.00 94.88 91 HIS A C 1
ATOM 767 O O . HIS A 1 91 ? -5.289 8.267 21.909 1.00 94.88 91 HIS A O 1
ATOM 773 N N . GLN A 1 92 ? -4.985 6.145 21.241 1.00 95.31 92 GLN A N 1
ATOM 774 C CA . GLN A 1 92 ? -4.439 6.511 19.941 1.00 95.31 92 GLN A CA 1
ATOM 775 C C . GLN A 1 92 ? -5.474 7.285 19.093 1.00 95.31 92 GLN A C 1
ATOM 777 O O . GLN A 1 92 ? -6.676 6.986 19.167 1.00 95.31 92 GLN A O 1
ATOM 782 N N . PRO A 1 93 ? -5.020 8.253 18.273 1.00 96.50 93 PRO A N 1
ATOM 783 C CA . PRO A 1 93 ? -5.895 9.005 17.379 1.00 96.50 93 PRO A CA 1
ATOM 784 C C . PRO A 1 93 ? -6.438 8.109 16.262 1.00 96.50 93 PRO A C 1
ATOM 786 O O . PRO A 1 93 ? -5.950 6.998 16.050 1.00 96.50 93 PRO A O 1
ATOM 789 N N . LEU A 1 94 ? -7.409 8.602 15.496 1.00 97.25 94 LEU A N 1
ATOM 790 C CA . LEU A 1 94 ? -7.953 7.877 14.344 1.00 97.25 94 LEU A CA 1
ATOM 791 C C . LEU A 1 94 ? -7.425 8.434 13.018 1.00 97.25 94 LEU A C 1
ATOM 793 O O . LEU A 1 94 ? -7.129 9.618 12.885 1.00 97.25 94 LEU A O 1
ATOM 797 N N . LEU A 1 95 ? -7.332 7.579 12.000 1.00 97.50 95 LEU A N 1
ATOM 798 C CA . LEU A 1 95 ? -7.001 7.981 10.634 1.00 97.50 95 LEU A CA 1
ATOM 799 C C . LEU A 1 95 ? -8.285 8.188 9.838 1.00 97.50 95 LEU A C 1
ATOM 801 O O . LEU A 1 95 ? -9.105 7.276 9.737 1.00 97.50 95 LEU A O 1
ATOM 805 N N . LEU A 1 96 ? -8.432 9.352 9.218 1.00 96.12 96 LEU A N 1
ATOM 806 C CA . LEU A 1 96 ? -9.572 9.670 8.374 1.00 96.12 96 LEU A CA 1
ATOM 807 C C . LEU A 1 96 ? -9.269 9.332 6.909 1.00 96.12 96 LEU A C 1
ATOM 809 O O . LEU A 1 96 ? -8.329 9.849 6.299 1.00 96.12 96 LEU A O 1
ATOM 813 N N . SER A 1 97 ? -10.126 8.510 6.307 1.00 95.31 97 SER A N 1
ATOM 814 C CA . SER A 1 97 ? -10.159 8.260 4.870 1.00 95.31 97 SER A CA 1
ATOM 815 C C . SER A 1 97 ? -11.487 8.724 4.283 1.00 95.31 97 SER A C 1
ATOM 817 O O . SER A 1 97 ? -12.559 8.251 4.663 1.00 95.31 97 SER A O 1
ATOM 819 N N . ARG A 1 98 ? -11.419 9.668 3.342 1.00 92.44 98 ARG A N 1
ATOM 820 C CA . ARG A 1 98 ? -12.592 10.173 2.628 1.00 92.44 98 ARG A CA 1
ATOM 821 C C . ARG A 1 98 ? -12.866 9.283 1.406 1.00 92.44 98 ARG A C 1
ATOM 823 O O . ARG A 1 98 ? -11.916 8.937 0.693 1.00 92.44 98 ARG A O 1
ATOM 830 N N . PRO A 1 99 ? -14.127 8.896 1.146 1.00 85.00 99 PRO A N 1
ATOM 831 C CA . PRO A 1 99 ? -14.469 8.057 0.003 1.00 85.00 99 PRO A CA 1
ATOM 832 C C . PRO A 1 99 ? -14.169 8.789 -1.309 1.00 85.00 99 PRO A C 1
ATOM 834 O O . PRO A 1 99 ? -14.443 9.981 -1.460 1.00 85.00 99 PRO A O 1
ATOM 837 N N . ARG A 1 100 ? -13.626 8.074 -2.299 1.00 78.75 100 ARG A N 1
ATOM 838 C CA . ARG A 1 100 ? -13.449 8.626 -3.649 1.00 78.75 100 ARG A CA 1
ATOM 839 C C . ARG A 1 100 ? -14.790 8.633 -4.386 1.00 78.75 100 ARG A C 1
ATOM 841 O O . ARG A 1 100 ? -15.713 7.902 -4.037 1.00 78.75 100 ARG A O 1
ATOM 848 N N . LYS A 1 101 ? -14.879 9.363 -5.506 1.00 77.44 101 LYS A N 1
ATOM 849 C CA . LYS A 1 101 ? -16.081 9.381 -6.373 1.00 77.44 101 LYS A CA 1
ATOM 850 C C . LYS A 1 101 ? -16.577 7.976 -6.752 1.00 77.44 101 LYS A C 1
ATOM 852 O O . LYS A 1 101 ? -17.778 7.742 -6.812 1.00 77.44 101 LYS A O 1
ATOM 857 N N . ARG A 1 102 ? -15.659 7.031 -6.986 1.00 74.62 102 ARG A N 1
ATOM 858 C CA . ARG A 1 102 ? -15.989 5.622 -7.271 1.00 74.62 102 ARG A CA 1
ATOM 859 C C . ARG A 1 102 ? -16.613 4.897 -6.072 1.00 74.62 102 ARG A C 1
ATOM 861 O O . ARG A 1 102 ? -17.458 4.036 -6.270 1.00 74.62 102 ARG A O 1
ATOM 868 N N . ASP A 1 103 ? -16.200 5.246 -4.858 1.00 76.12 103 ASP A N 1
ATOM 869 C CA . ASP A 1 103 ? -16.645 4.602 -3.624 1.00 76.12 103 ASP A CA 1
ATOM 870 C C . ASP A 1 103 ? -18.045 5.117 -3.260 1.00 76.12 103 ASP A C 1
ATOM 872 O O . ASP A 1 103 ? -18.938 4.329 -2.960 1.00 76.12 103 ASP A O 1
ATOM 876 N N . LEU A 1 104 ? -18.281 6.422 -3.455 1.00 78.44 104 LEU A N 1
ATOM 877 C CA . LEU A 1 104 ? -19.614 7.031 -3.380 1.00 78.44 104 LEU A CA 1
ATOM 878 C C . LEU A 1 104 ? -20.602 6.362 -4.353 1.00 78.44 104 LEU A C 1
ATOM 880 O O . LEU A 1 104 ? -21.716 6.019 -3.966 1.00 78.44 104 LEU A O 1
ATOM 884 N N . ARG A 1 105 ? -20.183 6.106 -5.605 1.00 77.19 105 ARG A N 1
ATOM 885 C CA . ARG A 1 105 ? -20.997 5.379 -6.605 1.00 77.19 105 ARG A CA 1
ATOM 886 C C . ARG A 1 105 ? -21.303 3.936 -6.200 1.00 77.19 105 ARG A C 1
ATOM 888 O O . ARG A 1 105 ? -22.330 3.407 -6.602 1.00 77.19 105 ARG A O 1
ATOM 895 N N . ARG A 1 106 ? -20.434 3.307 -5.403 1.00 75.88 106 ARG A N 1
ATOM 896 C CA . ARG A 1 106 ? -20.651 1.972 -4.818 1.00 75.88 106 ARG A CA 1
ATOM 897 C C . ARG A 1 106 ? -21.520 2.006 -3.555 1.00 75.88 106 ARG A C 1
ATOM 899 O O . ARG A 1 106 ? -21.647 0.989 -2.884 1.00 75.88 106 ARG A O 1
ATOM 906 N N . GLY A 1 107 ? -22.105 3.158 -3.225 1.00 71.69 107 GLY A N 1
ATOM 907 C CA . GLY A 1 107 ? -22.997 3.322 -2.081 1.00 71.69 107 GLY A CA 1
ATOM 908 C C . GLY A 1 107 ? -22.280 3.575 -0.758 1.00 71.69 107 GLY A C 1
ATOM 909 O O . GLY A 1 107 ? -22.938 3.613 0.280 1.00 71.69 107 GLY A O 1
ATOM 910 N N . GLN A 1 108 ? -20.957 3.779 -0.760 1.00 73.44 108 GLN A N 1
ATOM 911 C CA . GLN A 1 108 ? -20.248 4.145 0.458 1.00 73.44 108 GLN A CA 1
ATOM 912 C C . GLN A 1 108 ? -20.613 5.575 0.856 1.00 73.44 108 GLN A C 1
ATOM 914 O O . GLN A 1 108 ? -20.343 6.517 0.114 1.00 73.44 108 GLN A O 1
ATOM 919 N N . LYS A 1 109 ? -21.232 5.739 2.025 1.00 72.75 109 LYS A N 1
ATOM 920 C CA . LYS A 1 109 ? -21.651 7.044 2.543 1.00 72.75 109 LYS A CA 1
ATOM 921 C C . LYS A 1 109 ? -20.750 7.460 3.698 1.00 72.75 109 LYS A C 1
ATOM 923 O O . LYS A 1 109 ? -20.543 6.689 4.628 1.00 72.75 109 LYS A O 1
ATOM 928 N N . GLY A 1 110 ? -20.271 8.698 3.639 1.00 83.12 110 GLY A N 1
ATOM 929 C CA . GLY A 1 110 ? -19.529 9.322 4.727 1.00 83.12 110 GLY A CA 1
ATOM 930 C C . GLY A 1 110 ? -18.055 8.930 4.818 1.00 83.12 110 GLY A C 1
ATOM 931 O O . GLY A 1 110 ? -17.517 8.148 4.034 1.00 83.12 110 GLY A O 1
ATOM 932 N N . ASN A 1 111 ? -17.410 9.556 5.790 1.00 90.25 111 ASN A N 1
ATOM 933 C CA . ASN A 1 111 ? -16.005 9.401 6.117 1.00 90.25 111 ASN A CA 1
ATOM 934 C C . ASN A 1 111 ? -15.736 8.069 6.831 1.00 90.25 111 ASN A C 1
ATOM 936 O O . ASN A 1 111 ? -16.551 7.616 7.631 1.00 90.25 111 ASN A O 1
ATOM 940 N N . ILE A 1 112 ? -14.576 7.465 6.571 1.00 92.06 112 ILE A N 1
ATOM 941 C CA . ILE A 1 112 ? -14.117 6.255 7.261 1.00 92.06 112 ILE A CA 1
ATOM 942 C C . ILE A 1 112 ? -13.063 6.647 8.284 1.00 92.06 112 ILE A C 1
ATOM 944 O O . ILE A 1 112 ? -12.085 7.305 7.931 1.00 92.06 112 ILE A O 1
ATOM 948 N N . TYR A 1 113 ? -13.214 6.162 9.510 1.00 95.31 113 TYR A N 1
ATOM 949 C CA . TYR A 1 113 ? -12.208 6.295 10.555 1.00 95.31 113 TYR A CA 1
ATOM 950 C C . TYR A 1 113 ? -11.558 4.936 10.819 1.00 95.31 113 TYR A C 1
ATOM 952 O O . TYR A 1 113 ? -12.237 3.925 11.008 1.00 95.31 113 TYR A O 1
ATOM 960 N N . LEU A 1 114 ? -10.230 4.901 10.783 1.00 96.50 114 LEU A N 1
ATOM 961 C CA . LEU A 1 114 ? -9.426 3.690 10.922 1.00 96.50 114 LEU A CA 1
ATOM 962 C C . LEU A 1 114 ? -8.509 3.806 12.137 1.00 96.50 114 LEU A C 1
ATOM 964 O O . LEU A 1 114 ? -7.974 4.877 12.413 1.00 96.50 114 LEU A O 1
ATOM 968 N N . ILE A 1 115 ? -8.278 2.691 12.825 1.00 97.25 115 ILE A N 1
ATO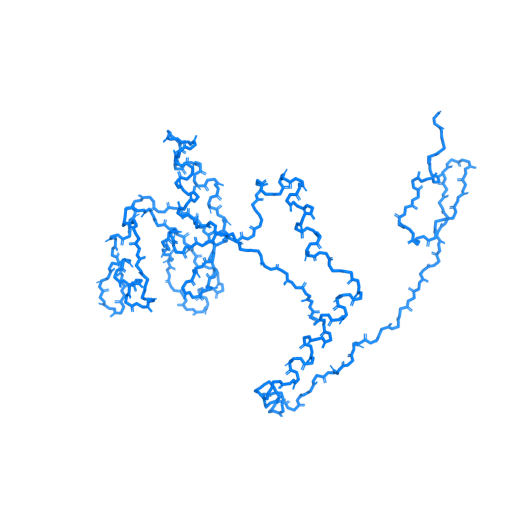M 969 C CA . ILE A 1 115 ? -7.352 2.636 13.960 1.00 97.25 115 ILE A CA 1
ATOM 970 C C . ILE A 1 115 ? -5.914 2.464 13.433 1.00 97.25 115 ILE A C 1
ATOM 972 O O . ILE A 1 115 ? -5.663 1.490 12.710 1.00 97.25 115 ILE A O 1
ATOM 976 N N . PRO A 1 116 ? -4.962 3.359 13.777 1.00 97.00 116 PRO A N 1
ATOM 977 C CA . PRO A 1 116 ? -3.575 3.290 13.315 1.00 97.00 116 PRO A CA 1
ATOM 978 C C . PRO A 1 116 ? -2.878 1.955 13.597 1.00 97.00 116 PRO A C 1
ATOM 980 O O . PRO A 1 116 ? -2.087 1.498 12.772 1.00 97.00 116 PRO A O 1
ATOM 983 N N . GLU A 1 117 ? -3.172 1.306 14.726 1.00 96.38 117 GLU A N 1
ATOM 984 C CA . GLU A 1 117 ? -2.591 0.009 15.104 1.00 96.38 117 GLU A CA 1
ATOM 985 C C . GLU A 1 117 ? -2.977 -1.116 14.133 1.00 96.38 117 GLU A C 1
ATOM 987 O O . GLU A 1 117 ? -2.208 -2.048 13.899 1.00 96.38 117 GLU A O 1
ATOM 992 N N . LEU A 1 118 ? -4.153 -1.017 13.513 1.00 95.94 118 LEU A N 1
ATOM 993 C CA . LEU A 1 118 ? -4.673 -2.038 12.601 1.00 95.94 118 LEU A CA 1
ATOM 994 C C . LEU A 1 118 ? -4.296 -1.777 11.137 1.00 95.94 118 LEU A C 1
ATOM 996 O O . LEU A 1 118 ? -4.623 -2.576 10.251 1.00 95.94 118 LEU A O 1
ATOM 1000 N N . CYS A 1 119 ? -3.613 -0.661 10.886 1.00 96.06 119 CYS A N 1
ATOM 1001 C CA . CYS A 1 119 ? -3.221 -0.195 9.569 1.00 96.06 119 CYS A CA 1
ATOM 1002 C C . CYS A 1 119 ? -1.716 -0.361 9.380 1.00 96.06 119 CYS A C 1
ATOM 1004 O O . CYS A 1 119 ? -0.930 0.149 10.171 1.00 96.06 119 CYS A O 1
ATOM 1006 N N . VAL A 1 120 ? -1.308 -1.018 8.298 1.00 94.56 120 VAL A N 1
ATOM 1007 C CA . VAL A 1 120 ? 0.090 -1.071 7.858 1.00 94.56 120 VAL A CA 1
ATOM 1008 C C . VAL A 1 120 ? 0.300 -0.146 6.672 1.00 94.56 120 VAL A C 1
ATOM 1010 O O . VAL A 1 120 ? -0.537 -0.061 5.768 1.00 94.56 120 VAL A O 1
ATOM 1013 N N . ALA A 1 121 ? 1.419 0.568 6.674 1.00 89.81 121 ALA A N 1
ATOM 1014 C CA . ALA A 1 121 ? 1.794 1.418 5.557 1.00 89.81 121 ALA A CA 1
ATOM 1015 C C . ALA A 1 121 ? 2.096 0.564 4.315 1.00 89.81 121 ALA A C 1
ATOM 1017 O O . ALA A 1 121 ? 2.730 -0.490 4.406 1.00 89.81 121 ALA A O 1
ATOM 1018 N N . THR A 1 122 ? 1.667 1.026 3.142 1.00 88.06 122 THR A N 1
ATOM 1019 C CA . THR A 1 122 ? 1.988 0.366 1.869 1.00 88.06 122 THR A CA 1
ATOM 1020 C C . THR A 1 122 ? 3.023 1.160 1.081 1.00 88.06 122 THR A C 1
ATOM 1022 O O . THR A 1 122 ? 3.203 2.367 1.272 1.00 88.06 122 THR A O 1
ATOM 1025 N N . GLY A 1 123 ? 3.718 0.466 0.184 1.00 82.81 123 GLY A N 1
ATOM 1026 C CA . GLY A 1 123 ? 4.708 1.059 -0.702 1.00 82.81 123 GLY A CA 1
ATOM 1027 C C . GLY A 1 123 ? 6.016 1.451 -0.014 1.00 82.81 123 GLY A C 1
ATOM 1028 O O . GLY A 1 123 ? 6.180 1.394 1.208 1.00 82.81 123 GLY A O 1
ATOM 1029 N N . VAL A 1 124 ? 6.962 1.882 -0.841 1.00 81.44 124 VAL A N 1
ATOM 1030 C CA . VAL A 1 124 ? 8.301 2.303 -0.420 1.00 81.44 124 VAL A CA 1
ATOM 1031 C C . VAL A 1 124 ? 8.240 3.759 0.050 1.00 81.44 124 VAL A C 1
ATOM 1033 O O . VAL A 1 124 ? 7.751 4.618 -0.686 1.00 81.44 124 VAL A O 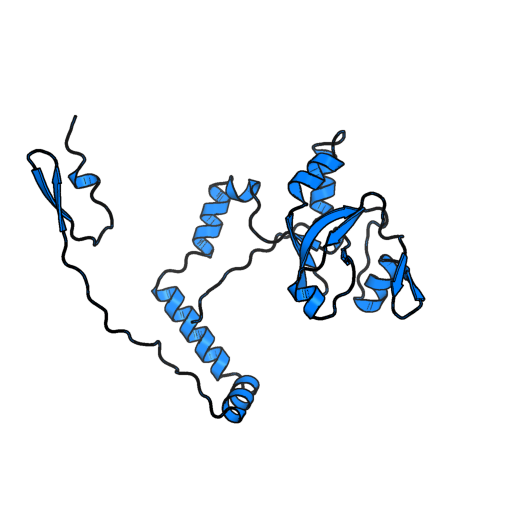1
ATOM 1036 N N . SER A 1 125 ? 8.676 4.037 1.285 1.00 81.00 125 SER A N 1
ATOM 1037 C CA . SER A 1 125 ? 8.693 5.406 1.828 1.00 81.00 125 SER A CA 1
ATOM 1038 C C . SER A 1 125 ? 9.753 6.263 1.139 1.00 81.00 125 SER A C 1
ATOM 1040 O O . SER A 1 125 ? 10.669 5.735 0.514 1.00 81.00 125 SER A O 1
ATOM 1042 N N . GLN A 1 126 ? 9.677 7.588 1.286 1.00 79.25 126 GLN A N 1
ATOM 1043 C CA . GLN A 1 126 ? 10.733 8.455 0.764 1.00 79.25 126 GLN A CA 1
ATOM 1044 C C . GLN A 1 126 ? 12.086 8.179 1.438 1.00 79.25 126 GLN A C 1
ATOM 1046 O O . GLN A 1 126 ? 13.095 8.132 0.747 1.00 79.25 126 GLN A O 1
ATOM 1051 N N . ALA A 1 127 ? 12.091 7.907 2.747 1.00 80.62 127 ALA A N 1
ATOM 1052 C CA . ALA A 1 127 ? 13.297 7.520 3.480 1.00 80.62 127 ALA A CA 1
ATOM 1053 C C . ALA A 1 127 ? 13.890 6.191 2.972 1.00 80.62 127 ALA A C 1
ATOM 1055 O O . ALA A 1 127 ? 15.102 6.059 2.839 1.00 80.62 127 ALA A O 1
ATOM 1056 N N . MET A 1 128 ? 13.035 5.222 2.625 1.00 83.31 128 MET A N 1
ATOM 1057 C CA . MET A 1 128 ? 13.469 3.966 2.007 1.00 83.31 128 MET A CA 1
ATOM 1058 C C . MET A 1 128 ? 14.018 4.195 0.594 1.00 83.31 128 MET A C 1
ATOM 1060 O O . MET A 1 128 ? 15.003 3.576 0.220 1.00 83.31 128 MET A O 1
ATOM 1064 N N . ARG A 1 129 ? 13.410 5.100 -0.188 1.00 85.44 129 ARG A N 1
ATOM 1065 C CA . ARG A 1 129 ? 13.903 5.461 -1.528 1.00 85.44 129 ARG A CA 1
ATOM 1066 C C . ARG A 1 129 ? 15.256 6.162 -1.491 1.00 85.44 129 ARG A C 1
ATOM 1068 O O . ARG A 1 129 ? 16.019 6.019 -2.438 1.00 85.44 129 ARG A O 1
ATOM 1075 N N . SER A 1 130 ? 15.533 6.930 -0.439 1.00 89.06 130 SER A N 1
ATOM 1076 C CA . SER A 1 130 ? 16.833 7.574 -0.248 1.00 89.06 130 SER A CA 1
ATOM 1077 C C . SER A 1 130 ? 17.926 6.621 0.237 1.00 89.06 130 SER A C 1
ATOM 1079 O O . SER A 1 130 ? 19.086 7.015 0.214 1.00 89.06 130 SER A O 1
ATOM 1081 N N . ASP A 1 131 ? 17.588 5.399 0.665 1.00 90.50 131 ASP A N 1
ATOM 1082 C CA . ASP A 1 131 ? 18.572 4.377 1.025 1.00 90.50 131 ASP A CA 1
ATOM 1083 C C . ASP A 1 131 ? 18.967 3.562 -0.224 1.00 90.50 131 ASP A C 1
ATOM 1085 O O . ASP A 1 131 ? 18.183 2.729 -0.700 1.00 90.50 131 ASP A O 1
ATOM 1089 N N . PRO A 1 132 ? 20.176 3.776 -0.780 1.00 90.00 132 PRO A N 1
ATOM 1090 C CA . PRO A 1 132 ? 20.598 3.099 -1.998 1.00 90.00 132 PRO A CA 1
ATOM 1091 C C . PRO A 1 132 ? 20.764 1.588 -1.805 1.00 90.00 132 PRO A C 1
ATOM 1093 O O . PRO A 1 132 ? 20.521 0.843 -2.752 1.00 90.00 132 PRO A O 1
ATOM 1096 N N . ARG A 1 133 ? 21.130 1.120 -0.601 1.00 92.44 133 ARG A N 1
ATOM 1097 C CA . ARG A 1 133 ? 21.328 -0.314 -0.329 1.00 92.44 133 ARG A CA 1
ATOM 1098 C C . ARG A 1 133 ? 19.993 -1.040 -0.357 1.00 92.44 133 ARG A C 1
ATOM 1100 O O . ARG A 1 133 ? 19.821 -1.997 -1.104 1.00 92.44 133 ARG A O 1
ATOM 1107 N N . LEU A 1 134 ? 19.012 -0.503 0.367 1.00 88.69 134 LEU A N 1
ATOM 1108 C CA . LEU A 1 134 ? 17.659 -1.048 0.376 1.00 88.69 134 LEU A CA 1
ATOM 1109 C C . LEU A 1 134 ? 17.042 -1.054 -1.029 1.00 88.69 134 LEU A C 1
ATOM 1111 O O . LEU A 1 134 ? 16.421 -2.036 -1.429 1.00 88.69 134 LEU A O 1
ATOM 1115 N N . MET A 1 135 ? 17.213 0.025 -1.797 1.00 89.69 135 MET A N 1
ATOM 1116 C CA . MET A 1 135 ? 16.700 0.088 -3.167 1.00 89.69 135 MET A CA 1
ATOM 1117 C C . MET A 1 135 ? 17.402 -0.894 -4.111 1.00 89.69 135 MET A C 1
ATOM 1119 O O . MET A 1 135 ? 16.751 -1.412 -5.019 1.00 89.69 135 MET A O 1
ATOM 1123 N N . GLN A 1 136 ? 18.688 -1.179 -3.899 1.00 90.75 136 GLN A N 1
ATOM 1124 C CA . GLN A 1 136 ? 19.421 -2.195 -4.652 1.00 90.75 136 GLN A CA 1
ATOM 1125 C C . GLN A 1 136 ? 18.904 -3.607 -4.342 1.00 90.75 136 GLN A C 1
ATOM 1127 O O . GLN A 1 136 ? 18.621 -4.358 -5.276 1.00 90.75 136 GLN A O 1
ATOM 1132 N N . ASP A 1 137 ? 18.684 -3.938 -3.070 1.00 88.69 137 ASP A N 1
ATOM 1133 C CA . ASP A 1 137 ? 18.130 -5.236 -2.652 1.00 88.69 137 ASP A CA 1
ATOM 1134 C C . ASP A 1 137 ? 16.685 -5.424 -3.150 1.00 88.69 137 ASP A C 1
ATOM 1136 O O . ASP A 1 137 ? 16.295 -6.480 -3.667 1.00 88.69 137 ASP A O 1
ATOM 1140 N N . LEU A 1 138 ? 15.878 -4.361 -3.072 1.00 87.19 138 LEU A N 1
ATOM 1141 C CA . LEU A 1 138 ? 14.532 -4.334 -3.644 1.00 87.19 138 LEU A CA 1
ATOM 1142 C C . LEU A 1 138 ? 14.564 -4.519 -5.163 1.00 87.19 138 LEU A C 1
ATOM 1144 O O . LEU A 1 138 ? 13.751 -5.258 -5.717 1.00 87.19 138 LEU A O 1
ATOM 1148 N N . ALA A 1 139 ? 15.498 -3.869 -5.857 1.00 86.31 139 ALA A N 1
ATOM 1149 C CA . ALA A 1 139 ? 15.651 -4.026 -7.294 1.00 86.31 139 ALA A CA 1
ATOM 1150 C C . ALA A 1 139 ? 16.072 -5.455 -7.656 1.00 86.31 139 ALA A C 1
ATOM 1152 O O . ALA A 1 139 ? 15.496 -6.021 -8.578 1.00 86.31 139 ALA A O 1
ATOM 1153 N N . ALA A 1 140 ? 17.005 -6.062 -6.923 1.00 86.38 140 ALA A N 1
ATOM 1154 C CA . ALA A 1 140 ? 17.446 -7.435 -7.168 1.00 86.38 140 ALA A CA 1
ATOM 1155 C C . ALA A 1 140 ? 16.302 -8.456 -7.037 1.00 86.38 140 ALA A C 1
ATOM 1157 O O . ALA A 1 140 ? 16.239 -9.415 -7.800 1.00 86.38 140 ALA A O 1
ATOM 1158 N N . SER A 1 141 ?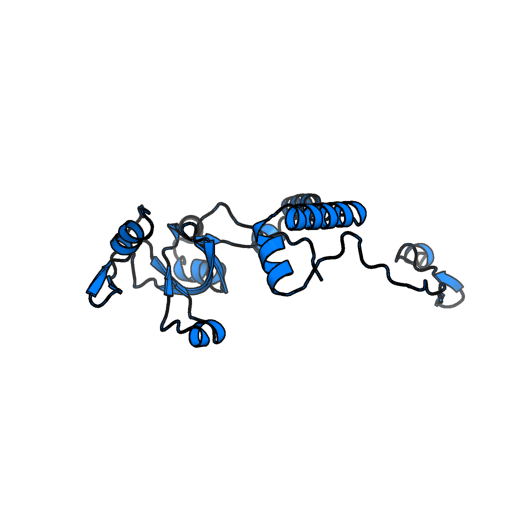 15.368 -8.225 -6.111 1.00 82.31 141 SER A N 1
ATOM 1159 C CA . SER A 1 141 ? 14.218 -9.113 -5.879 1.00 82.31 141 SER A CA 1
ATOM 1160 C C . SER A 1 141 ? 13.006 -8.847 -6.784 1.00 82.31 141 SER A C 1
ATOM 1162 O O . SER A 1 141 ? 12.138 -9.711 -6.899 1.00 82.31 141 SER A O 1
ATOM 1164 N N . THR A 1 142 ? 12.919 -7.678 -7.429 1.00 85.69 142 THR A N 1
ATOM 1165 C CA . THR A 1 142 ? 11.757 -7.291 -8.262 1.00 85.69 142 THR A CA 1
ATOM 1166 C C . THR A 1 142 ? 12.059 -7.103 -9.742 1.00 85.69 142 THR A C 1
ATOM 1168 O O . THR A 1 142 ? 11.143 -7.115 -10.568 1.00 85.69 142 THR A O 1
ATOM 1171 N N . ARG A 1 143 ? 13.331 -6.945 -10.121 1.00 84.56 143 ARG A N 1
ATOM 1172 C CA . ARG A 1 143 ? 13.741 -6.903 -11.526 1.00 84.56 143 ARG A CA 1
ATOM 1173 C C . ARG A 1 143 ? 13.763 -8.313 -12.087 1.00 84.56 143 ARG A C 1
ATOM 1175 O O . ARG A 1 143 ? 14.748 -9.030 -11.976 1.00 84.56 143 ARG A O 1
ATOM 1182 N N . LEU A 1 144 ? 12.670 -8.671 -12.742 1.00 86.19 144 LEU A N 1
ATOM 1183 C CA . LEU A 1 144 ? 12.584 -9.908 -13.502 1.00 86.19 144 LEU A CA 1
ATOM 1184 C C . LEU A 1 144 ? 13.135 -9.693 -14.911 1.00 86.19 144 LEU A C 1
ATOM 1186 O O . LEU A 1 144 ? 12.673 -8.805 -15.636 1.00 86.19 144 LEU A O 1
ATOM 1190 N N . GLY A 1 145 ? 14.106 -10.523 -15.290 1.00 90.00 145 GLY A N 1
ATOM 1191 C CA . GLY A 1 145 ? 14.583 -10.614 -16.669 1.00 90.00 145 GLY A CA 1
ATOM 1192 C C . GLY A 1 145 ? 13.516 -11.204 -17.606 1.00 90.00 145 GLY A C 1
ATOM 1193 O O . GLY A 1 145 ? 12.542 -11.794 -17.124 1.00 90.00 145 GLY A O 1
ATOM 1194 N N . PRO A 1 146 ? 13.675 -11.076 -18.936 1.00 90.44 146 PRO A N 1
ATOM 1195 C CA . PRO A 1 146 ? 12.703 -11.576 -19.912 1.00 90.44 146 PRO A CA 1
ATOM 1196 C C . PRO A 1 146 ? 12.329 -13.050 -19.705 1.00 90.44 146 PRO A C 1
ATOM 1198 O O . PRO A 1 146 ? 11.144 -13.365 -19.612 1.00 90.44 146 PRO A O 1
ATOM 1201 N N . ASP A 1 147 ? 13.316 -13.927 -19.517 1.00 92.44 147 ASP A N 1
ATOM 1202 C CA . ASP A 1 147 ? 13.080 -15.366 -19.338 1.00 92.44 147 ASP A CA 1
ATOM 1203 C C . ASP A 1 147 ? 12.292 -15.670 -18.061 1.00 92.44 147 ASP A C 1
ATOM 1205 O O . ASP A 1 147 ? 11.339 -16.448 -18.071 1.00 92.44 147 ASP A O 1
ATOM 1209 N N . GLN A 1 148 ? 12.635 -15.003 -16.956 1.00 91.12 148 GLN A N 1
ATOM 1210 C CA . GLN A 1 148 ? 11.921 -15.153 -15.686 1.00 91.12 148 GLN A CA 1
ATOM 1211 C C . GLN A 1 148 ? 10.477 -14.651 -15.790 1.00 91.12 148 GLN A C 1
ATOM 1213 O O . GLN A 1 148 ? 9.571 -15.259 -15.218 1.00 91.12 148 GLN A O 1
ATOM 1218 N N . ARG A 1 149 ? 10.236 -13.564 -16.540 1.00 91.69 149 ARG A N 1
ATOM 1219 C CA . ARG A 1 149 ? 8.877 -13.072 -16.813 1.00 91.69 149 ARG A CA 1
ATOM 1220 C C . ARG A 1 149 ? 8.075 -14.085 -17.618 1.00 91.69 149 ARG A C 1
ATOM 1222 O O . ARG A 1 149 ? 6.946 -14.379 -17.239 1.00 91.69 149 ARG A O 1
ATOM 1229 N N . VAL A 1 150 ? 8.658 -14.649 -18.678 1.00 91.75 150 VAL A N 1
ATOM 1230 C CA . VAL A 1 150 ? 8.023 -15.707 -19.479 1.00 91.75 150 VAL A CA 1
ATOM 1231 C C . VAL A 1 150 ? 7.669 -16.901 -18.594 1.00 91.75 150 VAL A C 1
ATOM 1233 O O . VAL A 1 150 ? 6.517 -17.321 -18.576 1.00 91.75 150 VAL A O 1
ATOM 1236 N N . GLN A 1 151 ? 8.607 -17.386 -17.778 1.00 92.19 151 GLN A N 1
ATOM 1237 C CA . GLN A 1 151 ? 8.359 -18.490 -16.845 1.00 92.19 151 GLN A CA 1
ATOM 1238 C C . GLN A 1 151 ? 7.235 -18.179 -15.847 1.00 92.19 151 GLN A C 1
ATOM 1240 O O . GLN A 1 151 ? 6.367 -19.023 -15.612 1.00 92.19 151 GLN A O 1
ATOM 1245 N N . ALA A 1 152 ? 7.218 -16.973 -15.271 1.00 91.31 152 ALA A N 1
ATOM 1246 C CA . ALA A 1 152 ? 6.179 -16.551 -14.336 1.00 91.31 152 ALA A CA 1
ATOM 1247 C C . ALA A 1 152 ? 4.793 -16.490 -15.000 1.00 91.31 152 ALA A C 1
ATOM 1249 O O . ALA A 1 152 ? 3.818 -16.967 -14.417 1.00 91.31 152 ALA A O 1
ATOM 1250 N N . LEU A 1 153 ? 4.709 -15.955 -16.223 1.00 91.56 153 LEU A N 1
ATOM 1251 C CA . LEU A 1 153 ? 3.469 -15.885 -16.999 1.00 91.56 153 LEU A CA 1
ATOM 1252 C C . LEU A 1 153 ? 2.964 -17.278 -17.387 1.00 91.56 153 LEU A C 1
ATOM 1254 O O . LEU A 1 153 ? 1.785 -17.568 -17.193 1.00 91.56 153 LEU A O 1
ATOM 1258 N N . THR A 1 154 ? 3.846 -18.165 -17.850 1.00 91.00 154 THR A N 1
ATOM 1259 C CA . THR A 1 154 ? 3.490 -19.553 -18.175 1.00 91.00 154 THR A CA 1
ATOM 1260 C C . THR A 1 154 ? 3.017 -20.305 -16.932 1.00 91.00 154 THR A C 1
ATOM 1262 O O . THR A 1 154 ? 1.988 -20.976 -16.965 1.00 91.00 154 THR A O 1
ATOM 1265 N N . LYS A 1 155 ? 3.704 -20.145 -15.792 1.00 92.50 155 LYS A N 1
ATOM 1266 C CA . LYS A 1 155 ? 3.282 -20.745 -14.518 1.00 92.50 155 LYS A CA 1
ATOM 1267 C C . LYS A 1 155 ? 1.913 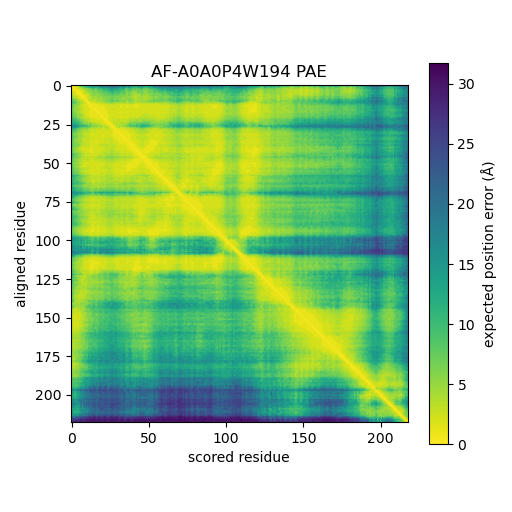-20.230 -14.073 1.00 92.50 155 LYS A C 1
ATOM 1269 O O . LYS A 1 155 ? 1.077 -21.027 -13.644 1.00 92.50 155 LYS A O 1
ATOM 1274 N N . PHE A 1 156 ? 1.677 -18.921 -14.168 1.00 92.12 156 PHE A N 1
ATOM 1275 C CA . PHE A 1 156 ? 0.379 -18.315 -13.872 1.00 92.12 156 PHE A CA 1
ATOM 1276 C C . PHE A 1 156 ? -0.723 -18.904 -14.756 1.00 92.12 156 PHE A C 1
ATOM 1278 O O . PHE A 1 156 ? -1.746 -19.340 -14.232 1.00 92.12 156 PHE A O 1
ATOM 1285 N N . ASN A 1 157 ? -0.481 -18.990 -16.065 1.00 91.38 157 ASN A N 1
ATOM 1286 C CA . ASN A 1 157 ? -1.426 -19.559 -17.019 1.00 91.38 157 ASN A CA 1
ATOM 1287 C C . ASN A 1 157 ? -1.765 -21.016 -16.673 1.00 91.38 157 ASN A C 1
ATOM 1289 O O . ASN A 1 157 ? -2.931 -21.361 -16.508 1.00 91.38 157 ASN A O 1
ATOM 1293 N N . ASN A 1 158 ? -0.749 -21.848 -16.432 1.00 90.75 158 ASN A N 1
ATOM 1294 C CA . ASN A 1 158 ? -0.936 -23.248 -16.045 1.00 90.75 158 ASN A CA 1
ATOM 1295 C C . ASN A 1 158 ? -1.730 -23.391 -14.740 1.00 90.75 158 ASN A C 1
ATOM 1297 O O . ASN A 1 158 ? -2.581 -24.268 -14.621 1.00 90.75 158 ASN A O 1
ATOM 1301 N N . THR A 1 159 ? -1.484 -22.510 -13.767 1.00 92.19 159 THR A N 1
ATOM 1302 C CA . THR A 1 159 ? -2.209 -22.506 -12.485 1.00 92.19 159 THR A CA 1
ATOM 1303 C C . THR A 1 159 ? -3.677 -22.140 -12.685 1.00 92.19 159 THR A C 1
ATOM 1305 O O . THR A 1 159 ? -4.560 -22.730 -12.066 1.00 92.19 159 THR A O 1
ATOM 1308 N N . LEU A 1 160 ? -3.941 -21.174 -13.564 1.00 90.56 160 LEU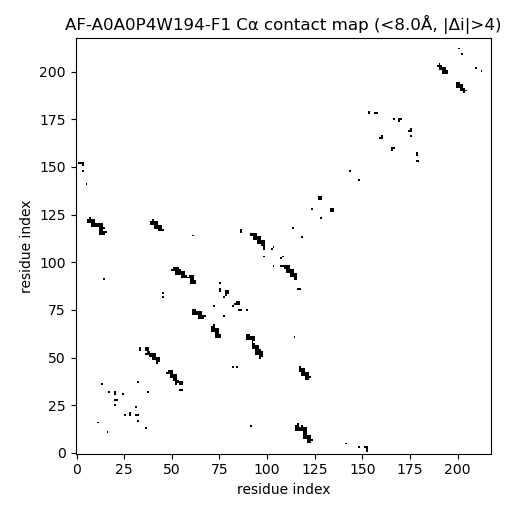 A N 1
ATOM 1309 C CA . LEU A 1 160 ? -5.283 -20.721 -13.896 1.00 90.56 160 LEU A CA 1
ATOM 1310 C C . LEU A 1 160 ? -6.070 -21.822 -14.619 1.00 90.56 160 LEU A C 1
ATOM 1312 O O . LEU A 1 160 ? -7.201 -22.108 -14.240 1.00 90.56 160 LEU A O 1
ATOM 1316 N N . PHE A 1 161 ? -5.441 -22.505 -15.578 1.00 86.12 161 PHE A N 1
ATOM 1317 C CA . PHE A 1 161 ? -6.016 -23.669 -16.253 1.00 86.12 161 PHE A CA 1
ATOM 1318 C C . PHE A 1 161 ? -6.236 -24.869 -15.334 1.00 86.12 161 PHE A C 1
ATOM 1320 O O . PHE A 1 161 ? -7.202 -25.604 -15.506 1.00 86.12 161 PHE A O 1
ATOM 1327 N N . ALA A 1 162 ? -5.365 -25.110 -14.358 1.00 90.69 162 ALA A N 1
ATOM 1328 C CA . ALA A 1 162 ? -5.536 -26.220 -13.424 1.00 90.69 162 ALA A CA 1
ATOM 1329 C C . ALA A 1 162 ? -6.712 -26.009 -12.450 1.00 90.69 162 ALA A C 1
ATOM 1331 O O . ALA A 1 162 ? -7.109 -26.947 -11.769 1.00 90.69 162 ALA A O 1
ATOM 1332 N N . ASN A 1 163 ? -7.276 -24.800 -12.374 1.00 94.12 163 ASN A N 1
ATOM 1333 C CA . ASN A 1 163 ? -8.358 -24.475 -11.455 1.00 94.12 163 ASN A CA 1
ATOM 1334 C C . ASN A 1 163 ? -9.743 -24.748 -12.067 1.00 94.12 163 ASN A C 1
ATOM 1336 O O . ASN A 1 163 ? -10.214 -24.000 -12.926 1.00 94.12 163 ASN A O 1
ATOM 1340 N N . ASP A 1 164 ? -10.430 -25.771 -11.559 1.00 94.00 164 ASP A N 1
ATOM 1341 C CA . ASP A 1 164 ? -11.741 -26.201 -12.067 1.00 94.00 164 ASP A CA 1
ATOM 1342 C C . ASP A 1 164 ? -12.828 -25.124 -11.973 1.00 94.00 164 ASP A C 1
ATOM 1344 O O . ASP A 1 164 ? -13.686 -25.039 -12.848 1.00 94.00 164 ASP A O 1
ATOM 1348 N N . LYS A 1 165 ? -12.773 -24.242 -10.964 1.00 94.62 165 LYS A N 1
ATOM 1349 C CA . LYS A 1 165 ? -13.725 -23.122 -10.852 1.00 94.62 165 LYS A CA 1
ATOM 1350 C C . LYS A 1 165 ? -13.544 -22.117 -11.982 1.00 94.62 165 LYS A C 1
ATOM 1352 O O . LYS A 1 165 ? -14.521 -21.568 -12.474 1.00 94.62 165 LYS A O 1
ATOM 1357 N N . VAL A 1 166 ? -12.295 -21.866 -12.374 1.00 92.94 166 VAL A N 1
ATOM 1358 C CA . VAL A 1 166 ? -11.993 -20.935 -13.466 1.00 92.94 166 VAL A CA 1
ATOM 1359 C C . VAL A 1 166 ? -12.408 -21.538 -14.802 1.00 92.94 166 VAL A C 1
ATOM 1361 O O . VAL A 1 166 ? -13.015 -20.837 -15.603 1.00 92.94 166 VAL A O 1
ATOM 1364 N N . LYS A 1 167 ? -12.139 -22.831 -15.019 1.00 90.75 167 LYS A N 1
ATOM 1365 C CA . LYS A 1 167 ? -12.613 -23.559 -16.204 1.00 90.75 167 LYS A CA 1
ATOM 1366 C C . LYS A 1 167 ? -14.131 -23.502 -16.336 1.00 90.75 167 LYS A C 1
ATOM 1368 O O . LYS A 1 167 ? -14.614 -23.054 -17.363 1.00 90.75 167 LYS A O 1
ATOM 1373 N N . ALA A 1 168 ? -14.860 -23.864 -15.279 1.00 93.25 168 ALA A N 1
ATOM 1374 C CA . ALA A 1 168 ? -16.320 -23.874 -15.297 1.00 93.25 168 ALA A CA 1
ATOM 1375 C C . ALA A 1 168 ? -16.913 -22.495 -15.629 1.00 93.25 168 ALA A C 1
ATOM 1377 O O . ALA A 1 168 ? -17.851 -22.406 -16.415 1.00 93.25 168 ALA A O 1
ATOM 1378 N N . GLU A 1 169 ? -16.342 -21.423 -15.068 1.00 94.56 169 GLU A N 1
ATOM 1379 C CA . GLU A 1 169 ? -16.747 -20.058 -15.405 1.00 94.56 169 GLU A CA 1
ATOM 1380 C C . GLU A 1 169 ? -16.474 -19.769 -16.888 1.00 94.56 169 GLU A C 1
ATOM 1382 O O . GLU A 1 169 ? -17.378 -19.371 -17.609 1.00 94.56 169 GLU A O 1
ATOM 1387 N N . LEU A 1 170 ? -15.258 -20.010 -17.385 1.00 92.69 170 LEU A N 1
ATOM 1388 C CA . LEU A 1 170 ? -14.915 -19.757 -18.791 1.00 92.69 170 LEU A CA 1
ATOM 1389 C C . LEU A 1 170 ? -15.790 -20.551 -19.768 1.00 92.69 170 LEU A C 1
ATOM 1391 O O . LEU A 1 170 ? -16.270 -19.975 -20.745 1.00 92.69 170 LEU A O 1
ATOM 1395 N N . ASP A 1 171 ? -16.045 -21.825 -19.472 1.00 93.38 171 ASP A N 1
ATOM 1396 C CA . ASP A 1 171 ? -16.899 -22.705 -20.268 1.00 93.38 171 ASP A CA 1
ATOM 1397 C C . ASP A 1 171 ? -18.339 -22.176 -20.323 1.00 93.38 171 ASP A C 1
ATOM 1399 O O . ASP A 1 171 ? -18.964 -22.197 -21.384 1.00 93.38 171 ASP A O 1
ATOM 1403 N N . GLN A 1 172 ? -18.849 -21.611 -19.220 1.00 95.38 172 GLN A N 1
ATOM 1404 C CA . GLN A 1 172 ? -20.163 -20.959 -19.188 1.00 95.38 172 GLN A CA 1
ATOM 1405 C C . GLN A 1 172 ? -20.245 -19.766 -20.153 1.00 95.38 172 GLN A C 1
ATOM 1407 O O . GLN A 1 172 ? -21.302 -19.509 -20.731 1.00 95.38 172 GLN A O 1
ATOM 1412 N N . TRP A 1 173 ? -19.134 -19.054 -20.355 1.00 95.38 173 TRP A N 1
ATOM 1413 C CA . TRP A 1 173 ? -19.027 -17.959 -21.322 1.00 95.38 173 TRP A CA 1
ATOM 1414 C C . TRP A 1 173 ? -18.628 -18.428 -22.733 1.00 95.38 173 TRP A C 1
ATOM 1416 O O . TRP A 1 173 ? -18.543 -17.598 -23.639 1.00 95.38 173 TRP A O 1
ATOM 1426 N N . GLY A 1 174 ? -18.379 -19.728 -22.944 1.00 94.12 174 GLY A N 1
ATOM 1427 C CA . GLY A 1 174 ? -17.858 -20.268 -24.205 1.00 94.12 174 GLY A CA 1
ATOM 1428 C C . GLY A 1 174 ? -16.447 -19.768 -24.537 1.00 94.12 174 GLY A C 1
ATOM 1429 O O . GLY A 1 174 ? -16.097 -19.624 -25.708 1.00 94.12 174 GLY A O 1
ATOM 1430 N N . LEU A 1 175 ? -15.654 -19.439 -23.515 1.00 93.31 175 LEU A N 1
ATOM 1431 C CA . LEU A 1 175 ? -14.309 -18.886 -23.638 1.00 93.31 175 LEU A CA 1
ATOM 1432 C C . LEU A 1 175 ? -13.253 -19.919 -23.243 1.00 93.31 175 LEU A C 1
ATOM 1434 O O . LEU A 1 175 ? -13.469 -20.772 -22.393 1.00 93.31 175 LEU A O 1
ATOM 1438 N N . SER A 1 176 ? -12.052 -19.773 -23.794 1.00 85.94 176 SER A N 1
ATOM 1439 C CA . SER A 1 176 ? -10.861 -20.491 -23.342 1.00 85.94 176 SER A CA 1
ATOM 1440 C C . SER A 1 176 ? -9.642 -19.581 -23.441 1.00 85.94 176 SER A C 1
ATOM 1442 O O . SER A 1 176 ? -9.555 -18.744 -24.342 1.00 85.94 176 SER A O 1
ATOM 1444 N N . PHE A 1 177 ? -8.669 -19.740 -22.545 1.00 85.25 177 PHE A N 1
ATOM 1445 C CA . PHE A 1 177 ? -7.385 -19.054 -22.690 1.00 85.25 177 PHE A CA 1
ATOM 1446 C C . PHE A 1 177 ? -6.491 -19.766 -23.725 1.00 85.25 177 PHE A C 1
ATOM 1448 O O . PHE A 1 177 ? -6.721 -20.920 -24.078 1.00 85.25 177 PHE A O 1
ATOM 1455 N N . SER A 1 178 ? -5.466 -19.082 -24.235 1.00 86.94 178 SER A N 1
ATOM 1456 C CA . SER A 1 178 ? -4.375 -19.734 -24.976 1.00 86.94 178 SER A CA 1
ATOM 1457 C C . SER A 1 178 ? -3.333 -20.240 -23.982 1.00 86.94 178 SER A C 1
ATOM 1459 O O . SER A 1 178 ? -3.053 -19.558 -22.995 1.00 86.94 178 SER A O 1
ATOM 1461 N N . GLN A 1 179 ? -2.733 -21.403 -24.237 1.00 83.88 179 GLN A N 1
ATOM 1462 C CA . GLN A 1 179 ? -1.614 -21.916 -23.431 1.00 83.88 179 GLN A CA 1
ATOM 1463 C C . GLN A 1 179 ? -0.263 -21.325 -23.851 1.00 83.88 179 GLN A C 1
ATOM 1465 O O . GLN A 1 179 ? 0.686 -21.320 -23.067 1.00 83.88 179 GLN A O 1
ATOM 1470 N N . GLU A 1 180 ? -0.202 -20.764 -25.055 1.00 87.25 180 GLU A N 1
ATOM 1471 C CA . GLU A 1 180 ? 1.000 -20.175 -25.626 1.00 87.25 180 GLU A CA 1
ATOM 1472 C C . GLU A 1 180 ? 0.967 -18.649 -25.556 1.00 87.25 180 GLU A C 1
ATOM 1474 O O . GLU A 1 180 ? -0.095 -18.015 -25.636 1.00 87.25 180 GLU A O 1
ATOM 1479 N N . LEU A 1 181 ? 2.155 -18.054 -25.434 1.00 88.12 181 LEU A N 1
ATOM 1480 C CA . LEU A 1 181 ? 2.330 -16.611 -25.530 1.00 88.12 181 LEU A CA 1
ATOM 1481 C C . LEU A 1 181 ? 2.021 -16.135 -26.952 1.00 88.12 181 LEU A C 1
ATOM 1483 O O . LEU A 1 181 ? 2.420 -16.756 -27.935 1.00 88.12 181 LEU A O 1
ATOM 1487 N N . ALA A 1 182 ? 1.340 -14.995 -27.051 1.00 90.50 182 ALA A N 1
ATOM 1488 C CA . ALA A 1 182 ? 1.019 -14.393 -28.336 1.00 90.50 182 ALA A CA 1
ATOM 1489 C C . ALA A 1 182 ? 2.303 -14.026 -29.099 1.00 90.50 182 ALA A C 1
ATOM 1491 O O . ALA A 1 182 ? 3.136 -13.264 -28.603 1.00 90.50 182 ALA A O 1
ATOM 1492 N N . GLN A 1 183 ? 2.439 -14.545 -30.318 1.00 92.25 183 GLN A N 1
ATOM 1493 C CA . GLN A 1 183 ? 3.546 -14.213 -31.208 1.00 92.25 183 GLN A CA 1
ATOM 1494 C C . GLN A 1 183 ? 3.213 -12.957 -32.012 1.00 92.25 183 GLN A C 1
ATOM 1496 O O . GLN A 1 183 ? 2.117 -12.818 -32.554 1.00 92.25 183 GLN A O 1
ATOM 1501 N N . VAL A 1 184 ? 4.172 -12.037 -32.104 1.00 93.75 184 VAL A N 1
ATOM 1502 C CA . VAL A 1 184 ? 4.013 -10.779 -32.837 1.00 93.75 184 VAL A CA 1
ATOM 1503 C C . VAL A 1 184 ? 5.151 -10.644 -33.836 1.00 93.75 184 VAL A C 1
ATOM 1505 O O . VAL A 1 184 ? 6.323 -10.769 -33.481 1.00 93.75 184 VAL A O 1
ATOM 1508 N N . ARG A 1 185 ? 4.816 -10.357 -35.097 1.00 95.19 185 ARG A N 1
ATOM 1509 C CA . ARG A 1 185 ? 5.812 -10.083 -36.136 1.00 95.19 185 ARG A CA 1
ATOM 1510 C C . ARG A 1 185 ? 6.339 -8.657 -35.979 1.00 95.19 185 ARG A C 1
ATOM 1512 O O . ARG A 1 185 ? 5.661 -7.698 -36.338 1.00 95.19 185 ARG A O 1
ATOM 1519 N N . GLY A 1 186 ? 7.544 -8.533 -35.435 1.00 93.06 186 GLY A N 1
ATOM 1520 C CA . GLY A 1 186 ? 8.269 -7.267 -35.326 1.00 93.06 186 GLY A CA 1
ATOM 1521 C C . GLY A 1 186 ? 9.239 -7.021 -36.486 1.00 93.06 186 GLY A C 1
ATOM 1522 O O . GLY A 1 186 ? 9.447 -7.882 -37.341 1.00 93.06 186 GLY A O 1
ATOM 1523 N N . ARG A 1 187 ? 9.865 -5.839 -36.484 1.00 93.62 187 ARG A N 1
ATOM 1524 C CA . ARG A 1 187 ? 11.031 -5.508 -37.317 1.00 93.62 187 ARG A CA 1
ATOM 1525 C C . ARG A 1 187 ? 12.104 -4.839 -36.462 1.00 93.62 187 ARG A C 1
ATOM 1527 O O . ARG A 1 187 ? 11.765 -4.067 -35.569 1.00 93.62 187 ARG A O 1
ATOM 1534 N N . ILE A 1 188 ? 13.369 -5.118 -36.760 1.00 88.44 188 ILE A N 1
ATOM 1535 C CA . ILE A 1 188 ? 14.519 -4.418 -36.175 1.00 88.44 188 ILE A CA 1
ATOM 1536 C C . ILE A 1 188 ? 14.869 -3.275 -37.128 1.00 88.44 188 ILE A C 1
ATOM 1538 O O . ILE A 1 188 ? 15.000 -3.500 -38.332 1.00 88.44 188 ILE A O 1
ATOM 1542 N N . LEU A 1 189 ? 14.937 -2.048 -36.614 1.00 87.81 189 LEU A N 1
ATOM 1543 C CA . LEU A 1 189 ? 15.354 -0.899 -37.415 1.00 87.81 189 LEU A CA 1
ATOM 1544 C C . LEU A 1 189 ? 16.873 -0.951 -37.638 1.00 87.81 189 LEU A C 1
ATOM 1546 O O . LEU A 1 189 ? 17.589 -1.388 -36.735 1.00 87.81 189 LEU A O 1
ATOM 1550 N N . PRO A 1 190 ? 17.366 -0.544 -38.821 1.00 85.81 190 PRO A N 1
ATOM 1551 C CA . PRO A 1 190 ? 18.799 -0.435 -39.047 1.00 85.81 190 PRO A CA 1
ATOM 1552 C C . PRO A 1 190 ? 19.409 0.613 -38.109 1.00 85.81 190 PRO A C 1
ATOM 1554 O O . PRO A 1 190 ? 18.717 1.503 -37.617 1.00 85.81 190 PRO A O 1
ATOM 1557 N N . GLY A 1 191 ? 20.713 0.490 -37.872 1.00 84.62 191 GLY A N 1
ATOM 1558 C CA . GLY A 1 191 ? 21.461 1.521 -37.166 1.00 84.62 191 GLY A CA 1
ATOM 1559 C C . GLY A 1 191 ? 21.471 2.843 -37.933 1.00 84.62 191 GLY A C 1
ATOM 1560 O O . GLY A 1 191 ? 21.460 2.848 -39.164 1.00 84.62 191 GLY A O 1
ATOM 1561 N N . GLU A 1 192 ? 21.533 3.947 -37.199 1.00 86.19 192 GLU A N 1
ATOM 1562 C CA . GLU A 1 192 ? 21.603 5.300 -37.752 1.00 86.19 192 GLU A CA 1
ATOM 1563 C C . GLU A 1 192 ? 23.046 5.810 -37.728 1.00 86.19 192 GLU A C 1
ATOM 1565 O O . GLU A 1 192 ? 23.845 5.422 -36.874 1.00 86.19 192 GLU A O 1
ATOM 1570 N N . VAL A 1 193 ? 23.401 6.701 -38.652 1.00 87.69 193 VAL A N 1
ATOM 1571 C CA . VAL A 1 193 ? 24.719 7.351 -38.639 1.00 87.69 193 VAL A CA 1
ATOM 1572 C C . VAL A 1 193 ? 24.644 8.609 -37.782 1.00 87.69 193 VAL A C 1
ATOM 1574 O O . VAL A 1 193 ? 23.874 9.524 -38.065 1.00 87.69 193 VAL A O 1
ATOM 1577 N N . LEU A 1 194 ? 25.467 8.659 -36.739 1.00 86.44 194 LEU A N 1
ATOM 1578 C CA . LEU A 1 194 ? 25.650 9.834 -35.900 1.00 86.44 194 LEU A CA 1
ATOM 1579 C C . LEU A 1 194 ? 26.840 10.641 -36.422 1.00 86.44 194 LEU A C 1
ATOM 1581 O O . LEU A 1 194 ? 27.953 10.127 -36.537 1.00 86.44 194 LEU A O 1
ATOM 1585 N N . THR A 1 195 ? 26.605 11.915 -36.728 1.00 86.81 195 THR A N 1
ATOM 1586 C CA . THR A 1 195 ? 27.630 12.846 -37.213 1.00 86.81 195 THR A CA 1
ATOM 1587 C C . THR A 1 195 ? 27.895 13.923 -36.165 1.00 86.81 195 THR A C 1
ATOM 1589 O O . THR A 1 195 ? 26.976 14.614 -35.729 1.00 86.81 195 THR A O 1
ATOM 1592 N N . GLN A 1 196 ? 29.162 14.090 -35.780 1.00 83.62 196 GLN A N 1
ATOM 1593 C CA . GLN A 1 196 ? 29.633 15.113 -34.849 1.00 83.62 196 GLN A CA 1
ATOM 1594 C C . GLN A 1 196 ? 30.875 15.808 -35.421 1.00 83.62 196 GLN A C 1
ATOM 1596 O O . GLN A 1 196 ? 31.921 15.183 -35.602 1.00 83.62 196 GLN A O 1
ATOM 1601 N N . ALA A 1 197 ? 30.765 17.114 -35.684 1.00 84.19 197 ALA A N 1
ATOM 1602 C CA . ALA A 1 197 ? 31.803 17.924 -36.330 1.00 84.19 197 ALA A CA 1
ATOM 1603 C C . ALA A 1 197 ? 32.365 17.251 -37.602 1.00 84.19 197 ALA A C 1
ATOM 1605 O O . ALA A 1 197 ? 31.666 17.170 -38.608 1.00 84.19 197 ALA A O 1
ATOM 1606 N N . HIS A 1 198 ? 33.603 16.751 -37.557 1.00 83.00 198 HIS A N 1
ATOM 1607 C CA . HIS A 1 198 ? 34.286 16.113 -38.691 1.00 83.00 198 HIS A CA 1
ATOM 1608 C C . HIS A 1 198 ? 34.275 14.578 -38.645 1.00 83.00 198 HIS A C 1
ATOM 1610 O O . HIS A 1 198 ? 34.947 13.935 -39.450 1.00 83.00 198 HIS A O 1
ATOM 1616 N N . ARG A 1 199 ? 33.535 13.969 -37.711 1.00 80.12 199 ARG A N 1
ATOM 1617 C CA . ARG A 1 199 ? 33.469 12.515 -37.538 1.00 80.12 199 ARG A CA 1
ATOM 1618 C C . ARG A 1 199 ? 32.041 12.019 -37.720 1.00 80.12 199 ARG A C 1
ATOM 1620 O O . ARG A 1 199 ? 31.092 12.642 -37.257 1.00 80.12 199 ARG A O 1
ATOM 1627 N N . SER A 1 200 ? 31.900 10.875 -38.377 1.00 82.88 200 SER A N 1
ATOM 1628 C CA . SER A 1 200 ? 30.646 10.124 -38.428 1.00 82.88 200 SER A CA 1
ATOM 1629 C C . SER A 1 200 ? 30.892 8.704 -37.942 1.00 82.88 200 SER A C 1
ATOM 1631 O O . SER A 1 200 ? 31.945 8.131 -38.223 1.00 82.88 200 SER A O 1
ATOM 1633 N N . PHE A 1 201 ? 29.945 8.148 -37.200 1.00 84.06 201 PHE A N 1
ATOM 1634 C CA . PHE A 1 201 ? 29.998 6.777 -36.711 1.00 84.06 201 PHE A CA 1
ATOM 1635 C C . PHE A 1 201 ? 28.599 6.162 -36.718 1.00 84.06 201 PHE A C 1
ATOM 1637 O O . PHE A 1 201 ? 27.597 6.856 -36.566 1.00 84.06 201 PHE A O 1
ATOM 1644 N N . THR A 1 202 ? 28.524 4.853 -36.931 1.00 81.88 202 THR A N 1
ATOM 1645 C CA . THR A 1 202 ? 27.248 4.137 -37.027 1.00 81.88 202 THR A CA 1
ATOM 1646 C C . THR A 1 202 ? 26.809 3.670 -35.647 1.00 81.88 202 THR A C 1
ATOM 1648 O O . THR A 1 202 ? 27.505 2.890 -35.004 1.00 81.88 202 THR A O 1
ATOM 1651 N N . TYR A 1 203 ? 25.635 4.113 -35.212 1.00 81.00 203 TYR A N 1
ATOM 1652 C CA . TYR A 1 203 ? 24.974 3.654 -34.000 1.00 81.00 203 TYR A CA 1
ATOM 1653 C C . TYR A 1 203 ? 24.002 2.523 -34.336 1.00 81.00 203 TYR A C 1
ATOM 1655 O O . TYR A 1 203 ? 22.956 2.739 -34.941 1.00 81.00 203 TYR A O 1
ATOM 1663 N N . THR A 1 204 ? 24.338 1.300 -33.936 1.00 75.50 204 THR A N 1
ATOM 1664 C CA . THR A 1 204 ? 23.546 0.091 -34.219 1.00 75.50 204 THR A CA 1
ATOM 1665 C C . THR A 1 204 ? 22.406 -0.151 -33.229 1.00 75.50 204 THR A C 1
ATOM 1667 O O . THR A 1 204 ? 21.645 -1.098 -33.406 1.00 75.50 204 THR A O 1
ATOM 1670 N N . GLY A 1 205 ? 22.270 0.673 -32.182 1.00 71.88 205 GLY A N 1
ATOM 1671 C CA . GLY A 1 205 ? 21.172 0.584 -31.213 1.00 71.88 205 GLY A CA 1
ATOM 1672 C C . GLY A 1 205 ? 21.200 -0.622 -30.269 1.00 71.88 205 GLY A C 1
ATOM 1673 O O . G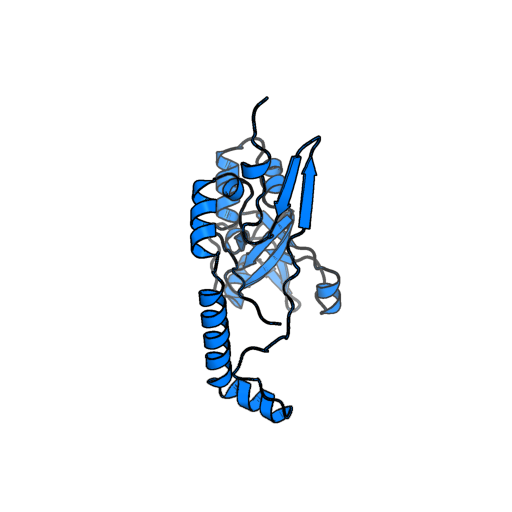LY A 1 205 ? 20.390 -0.664 -29.346 1.00 71.88 205 GLY A O 1
ATOM 1674 N N . SER A 1 206 ? 22.113 -1.578 -30.463 1.00 72.75 206 SER A N 1
ATOM 1675 C CA . SER A 1 206 ? 22.176 -2.837 -29.706 1.00 72.75 206 SER A CA 1
ATOM 1676 C C . SER A 1 206 ? 22.496 -2.637 -28.226 1.00 72.75 206 SER A C 1
ATOM 1678 O O . SER A 1 206 ? 21.881 -3.284 -27.383 1.00 72.75 206 SER A O 1
ATOM 1680 N N . ASP A 1 207 ? 23.399 -1.706 -27.917 1.00 69.50 207 ASP A N 1
ATOM 1681 C CA . ASP A 1 207 ? 23.864 -1.458 -26.546 1.00 69.50 207 ASP A CA 1
ATOM 1682 C C . ASP A 1 207 ? 23.210 -0.225 -25.906 1.00 69.50 207 ASP A C 1
ATOM 1684 O O . ASP A 1 207 ? 23.423 0.053 -24.727 1.00 69.50 207 ASP A O 1
ATOM 1688 N N . GLY A 1 208 ? 22.391 0.518 -26.663 1.00 70.25 208 GLY A N 1
ATOM 1689 C CA . GLY A 1 208 ? 21.714 1.714 -26.156 1.00 70.25 208 GLY A CA 1
ATOM 1690 C C . GLY A 1 208 ? 22.653 2.866 -25.773 1.00 70.25 208 GLY A C 1
ATOM 1691 O O . GLY A 1 208 ? 22.208 3.808 -25.121 1.00 70.25 208 GLY A O 1
ATOM 1692 N N . ASP A 1 209 ? 23.936 2.779 -26.131 1.00 76.69 209 ASP A N 1
ATOM 1693 C CA . ASP A 1 209 ? 24.994 3.698 -25.718 1.00 76.69 209 ASP A CA 1
ATOM 1694 C C . ASP A 1 209 ? 25.842 4.107 -26.934 1.00 76.69 209 ASP A C 1
ATOM 1696 O O . ASP A 1 209 ? 26.113 3.297 -27.818 1.00 76.69 209 ASP A O 1
ATOM 1700 N N . TRP A 1 210 ? 26.228 5.382 -26.980 1.00 77.81 210 TRP A N 1
ATOM 1701 C CA . TRP A 1 210 ? 27.172 5.962 -27.945 1.00 77.81 210 TRP A CA 1
ATOM 1702 C C . TRP A 1 210 ? 28.252 6.808 -27.244 1.00 77.81 210 TRP A C 1
ATOM 1704 O O . TRP A 1 210 ? 29.000 7.563 -27.873 1.00 77.81 210 TRP A O 1
ATOM 1714 N N . ALA A 1 211 ? 28.310 6.757 -25.907 1.00 79.56 211 ALA A N 1
ATOM 1715 C CA . ALA A 1 211 ? 29.201 7.583 -25.104 1.00 79.56 211 ALA A CA 1
ATOM 1716 C C . ALA A 1 211 ? 30.675 7.210 -25.296 1.00 79.56 211 ALA A C 1
ATOM 1718 O O . ALA A 1 211 ? 31.540 8.061 -25.097 1.00 79.56 211 ALA A O 1
ATOM 1719 N N . ARG A 1 212 ? 30.981 5.964 -25.675 1.00 76.12 212 ARG A N 1
ATOM 1720 C CA . ARG A 1 212 ? 32.355 5.531 -25.977 1.00 76.12 212 ARG A CA 1
ATOM 1721 C C . ARG A 1 212 ? 32.849 6.134 -27.286 1.00 76.12 212 ARG A C 1
ATOM 1723 O O . ARG A 1 212 ? 33.997 6.547 -27.380 1.00 76.12 212 ARG A O 1
ATOM 1730 N N . GLU A 1 213 ? 31.964 6.225 -28.263 1.00 74.88 213 GLU A N 1
ATOM 1731 C CA . GLU A 1 213 ? 32.221 6.721 -29.608 1.00 74.88 213 GLU A CA 1
ATOM 1732 C C . GLU A 1 213 ? 32.348 8.251 -29.617 1.00 74.88 213 GLU A C 1
ATOM 1734 O O . GLU A 1 213 ? 33.127 8.800 -30.399 1.00 74.88 213 GLU A O 1
ATOM 1739 N N . VAL A 1 214 ? 31.639 8.923 -28.699 1.00 75.31 214 VAL A N 1
ATOM 1740 C CA . VAL A 1 214 ? 31.690 10.379 -28.481 1.00 75.31 214 VAL A CA 1
ATOM 1741 C C . VAL A 1 214 ? 32.839 10.810 -27.560 1.00 75.31 214 VAL A C 1
ATOM 1743 O O . VAL A 1 214 ? 33.337 11.925 -27.703 1.00 75.31 214 VAL A O 1
ATOM 1746 N N . LYS A 1 215 ? 33.310 9.960 -26.633 1.00 70.06 215 LYS A N 1
ATOM 1747 C CA . LYS A 1 215 ? 34.466 10.261 -25.764 1.00 70.06 215 LYS A CA 1
ATOM 1748 C C . LYS A 1 215 ? 35.792 10.116 -26.524 1.00 70.06 215 LYS A C 1
ATOM 1750 O O . LYS A 1 215 ? 36.568 9.199 -26.281 1.00 70.06 215 LYS A O 1
ATOM 1755 N N . GLY A 1 216 ? 36.047 11.053 -27.431 1.00 58.59 216 GLY A N 1
ATOM 1756 C CA . GLY A 1 216 ? 37.366 11.368 -27.972 1.00 58.59 216 GLY A CA 1
ATOM 1757 C C . GLY A 1 216 ? 37.731 12.800 -27.584 1.00 58.59 216 GLY A C 1
ATOM 1758 O O . GLY A 1 216 ? 37.166 13.723 -28.151 1.00 58.59 216 GLY A O 1
ATOM 1759 N N . GLU A 1 217 ? 38.585 12.903 -26.564 1.00 52.81 217 GLU A N 1
ATOM 1760 C CA . GLU A 1 217 ? 39.424 14.020 -26.082 1.00 52.81 217 GLU A CA 1
ATOM 1761 C C . GLU A 1 217 ? 39.004 15.480 -26.363 1.00 52.81 217 GLU A C 1
ATOM 1763 O O . GLU A 1 217 ? 38.922 15.939 -27.501 1.00 52.81 217 GLU A O 1
ATOM 1768 N N . HIS A 1 218 ? 38.815 16.220 -25.262 1.00 43.09 218 HIS A N 1
ATOM 1769 C CA . HIS A 1 218 ? 39.056 17.663 -25.203 1.00 43.09 218 HIS A CA 1
ATOM 1770 C C . HIS A 1 218 ? 40.536 17.977 -25.422 1.00 43.09 218 HIS A C 1
ATOM 1772 O O . HIS A 1 218 ? 41.366 17.181 -24.928 1.00 43.09 218 HIS A O 1
#

Mean predicted aligned error: 9.11 Å

pLDDT: mean 88.62, std 8.05, range [43.09, 97.5]

Sequence (218 aa):
MTDVIHKFLRLDTVYTLLRRLHTTHPNNLKWAAEREVVGMVVMTRYNQRTYTIHEIAWDLTCLGKFSYQGGQITYLDYYQKEYQVTVRDPHQPLLLSRPRKRDLRRGQKGNIYLIPELCVATGVSQAMRSDPRLMQDLAASTRLGPDQRVQALTKFNNTLFANDKVKAELDQWGLSFSQELAQVRGRILPGEVLTQAHRSFTYTGSDGDWAREVKGEH